Protein AF-0000000087149346 (afdb_homodimer)

Radius of gyration: 21.48 Å; Cα contacts (8 Å, |Δi|>4): 503; chains: 2; bounding box: 54×54×49 Å

Foldseek 3Di:
DAAEEAALCLVLQLQCLQQVHQYHYQVLVVHHDLVVSQVVCVVVVHAYEECDPVSQVVHPNHQHDPDSDNLSSLLSVVVVPDDGAGDPDRAAHSPNRAGKDWDDQVDDDDPVDDRCVVFIWIAGPPPGDIDGCDPVVVVSRCSNPPNPD/DAAEEAALCLVLQLQCLQQVHQYHYQVLVVHHDLVVSLVVCVVVVHAYEECDPVSQVVHPNHQHDPDSDSLSSLLSVVVVPDDGAGDPDRAAHSVNRAGKDWDDQPDDDDPVDDRCVVFIWIAGPPPGDIDGCDPVVVVSRCSNPPNPD

pLDDT: mean 94.41, std 6.95, range [43.44, 98.88]

Secondary structure (DSSP, 8-state):
-EEEE-GGGHHHHHHHHHTT-EEEEGGGGT--SHHHHHHHHHHTT-EEEES-HHHHHTSTT-EE---SSHHHHHHHHHHTT------SS--B-TTT-PBEEEPPTTSPPPTTS--TTTS-EEEETTT--EEE-SHHHHHHHHHHH----/-EEEE-TT-HHHHHHHHHTT-EEEEGGGGT--SHHHHHHHHHHTT-EEEES-HHHHHTSTTPEEP--SSHHHHHHHHHHTT------SS--B-TTT--BEEEPPTTSPPPTTS--TTTS-EEEETTT--EEE-SHHHHHHHHHHH----

Organism: NCBI:txid1816183

Structure (mmCIF, N/CA/C/O backbone):
data_AF-0000000087149346-model_v1
#
loop_
_entity.id
_entity.type
_entity.pdbx_description
1 polymer 'Mut7-C RNAse domain-containing protein'
#
loop_
_atom_site.group_PDB
_atom_site.id
_atom_site.type_symbol
_atom_site.label_atom_id
_atom_site.label_alt_id
_atom_site.label_comp_id
_atom_site.label_asym_id
_atom_site.label_entity_id
_atom_site.label_seq_id
_atom_site.pdbx_PDB_ins_code
_atom_site.Cartn_x
_atom_site.Cartn_y
_atom_site.Cartn_z
_atom_site.occupancy
_atom_site.B_iso_or_equiv
_atom_site.auth_seq_id
_atom_site.auth_comp_id
_atom_site.auth_asym_id
_atom_site.auth_atom_id
_atom_site.pdbx_PDB_model_num
ATOM 1 N N . MET A 1 1 ? 1.266 19.531 14.227 1 90.75 1 MET A N 1
ATOM 2 C CA . MET A 1 1 ? 2.299 18.609 13.773 1 90.75 1 MET A CA 1
ATOM 3 C C . MET A 1 1 ? 1.829 17.828 12.547 1 90.75 1 MET A C 1
ATOM 5 O O . MET A 1 1 ? 0.664 17.438 12.461 1 90.75 1 MET A O 1
ATOM 9 N N . ARG A 1 2 ? 2.719 17.734 11.469 1 97.94 2 ARG A N 1
ATOM 10 C CA . ARG A 1 2 ? 2.408 17.016 10.234 1 97.94 2 ARG A CA 1
ATOM 11 C C . ARG A 1 2 ? 3.406 15.891 9.992 1 97.94 2 ARG A C 1
ATOM 13 O O . ARG A 1 2 ? 4.594 16.031 10.297 1 97.94 2 ARG A O 1
ATOM 20 N N . PHE A 1 3 ? 2.908 14.82 9.445 1 98.81 3 PHE A N 1
ATOM 21 C CA . PHE A 1 3 ? 3.764 13.648 9.281 1 98.81 3 PHE A CA 1
ATOM 22 C C . PHE A 1 3 ? 3.865 13.25 7.816 1 98.81 3 PHE A C 1
ATOM 24 O O . PHE A 1 3 ? 2.988 13.578 7.016 1 98.81 3 PHE A O 1
ATOM 31 N N . LEU A 1 4 ? 4.93 12.648 7.48 1 98.81 4 LEU A N 1
ATOM 32 C CA . LEU A 1 4 ? 5.121 11.898 6.246 1 98.81 4 LEU A CA 1
ATOM 33 C C . LEU A 1 4 ? 5.488 10.453 6.539 1 98.81 4 LEU A C 1
ATOM 35 O O . LEU A 1 4 ? 6.484 10.18 7.215 1 98.81 4 LEU A O 1
ATOM 39 N N . CYS A 1 5 ? 4.699 9.555 6.145 1 98.75 5 CYS A N 1
ATOM 40 C CA . CYS A 1 5 ? 4.992 8.133 6.25 1 98.75 5 CYS A CA 1
ATOM 41 C C . CYS A 1 5 ? 5.668 7.617 4.984 1 98.75 5 CYS A C 1
ATOM 43 O O . CYS A 1 5 ? 5.207 7.895 3.875 1 98.75 5 CYS A O 1
ATOM 45 N N . ASP A 1 6 ? 6.727 6.844 5.117 1 97.69 6 ASP A N 1
ATOM 46 C CA . ASP A 1 6 ? 7.355 6.258 3.939 1 97.69 6 ASP A CA 1
ATOM 47 C C . ASP A 1 6 ? 6.512 5.113 3.377 1 97.69 6 ASP A C 1
ATOM 49 O O . ASP A 1 6 ? 5.387 4.887 3.824 1 97.69 6 ASP A O 1
ATOM 53 N N . ALA A 1 7 ? 7.004 4.438 2.383 1 95.44 7 ALA A N 1
ATOM 54 C CA . ALA A 1 7 ? 6.23 3.52 1.553 1 95.44 7 ALA A CA 1
ATOM 55 C C . ALA A 1 7 ? 5.723 2.336 2.371 1 95.44 7 ALA A C 1
ATOM 57 O O . ALA A 1 7 ? 4.641 1.806 2.104 1 95.44 7 ALA A O 1
ATOM 58 N N . MET A 1 8 ? 6.461 1.921 3.418 1 94.31 8 MET A N 1
ATOM 59 C CA . MET A 1 8 ? 6.125 0.693 4.133 1 94.31 8 MET A CA 1
ATOM 60 C C . MET A 1 8 ? 5.16 0.978 5.281 1 94.31 8 MET A C 1
ATOM 62 O O . MET A 1 8 ? 4.773 0.065 6.012 1 94.31 8 MET A O 1
ATOM 66 N N . LEU A 1 9 ? 4.727 2.293 5.402 1 97.69 9 LEU A N 1
ATOM 67 C CA . LEU A 1 9 ? 3.975 2.674 6.594 1 97.69 9 LEU A CA 1
ATOM 68 C C . LEU A 1 9 ? 2.58 3.164 6.223 1 97.69 9 LEU A C 1
ATOM 70 O O . LEU A 1 9 ? 2.082 4.133 6.797 1 97.69 9 LEU A O 1
ATOM 74 N N . GLY A 1 10 ? 1.963 2.525 5.219 1 96.94 10 GLY A N 1
ATOM 75 C CA . GLY A 1 10 ? 0.638 2.912 4.762 1 96.94 10 GLY A CA 1
ATOM 76 C C . GLY A 1 10 ? -0.426 2.777 5.836 1 96.94 10 GLY A C 1
ATOM 77 O O . GLY A 1 10 ? -1.267 3.664 5.996 1 96.94 10 GLY A O 1
ATOM 78 N N . LYS A 1 11 ? -0.46 1.663 6.535 1 96.62 11 LYS A N 1
ATOM 79 C CA . LYS A 1 11 ? -1.43 1.438 7.605 1 96.62 11 LYS A CA 1
ATOM 80 C C . LYS A 1 11 ? -1.275 2.475 8.719 1 96.62 11 LYS A C 1
ATOM 82 O O . LYS A 1 11 ? -2.27 2.984 9.234 1 96.62 11 LYS A O 1
ATOM 87 N N . LEU A 1 12 ? -0.07 2.766 9.062 1 98.19 12 LEU A N 1
ATOM 88 C CA . LEU A 1 12 ? 0.198 3.77 10.086 1 98.19 12 LEU A CA 1
ATOM 89 C C . LEU A 1 12 ? -0.322 5.137 9.656 1 98.19 12 LEU A C 1
ATOM 91 O O . LEU A 1 12 ? -0.837 5.895 10.484 1 98.19 12 LEU A O 1
ATOM 95 N N . ALA A 1 13 ? -0.142 5.445 8.398 1 98.62 13 ALA A N 1
ATOM 96 C CA . ALA A 1 13 ? -0.655 6.707 7.875 1 98.62 13 ALA A CA 1
ATOM 97 C C . ALA A 1 13 ? -2.16 6.82 8.094 1 98.62 13 ALA A C 1
ATOM 99 O O . ALA A 1 13 ? -2.662 7.883 8.477 1 98.62 13 ALA A O 1
ATOM 100 N N . THR A 1 14 ? -2.877 5.727 7.902 1 98 14 THR A N 1
ATOM 101 C CA . THR A 1 14 ? -4.324 5.711 8.078 1 98 14 THR A CA 1
ATOM 102 C C . THR A 1 14 ? -4.695 5.996 9.531 1 98 14 THR A C 1
ATOM 104 O O . THR A 1 14 ? -5.594 6.797 9.797 1 98 14 THR A O 1
ATOM 107 N N . TYR A 1 15 ? -4.016 5.355 10.453 1 98 15 TYR A N 1
ATOM 108 C CA . TYR A 1 15 ? -4.277 5.562 11.875 1 98 15 TYR A CA 1
ATOM 109 C C . TYR A 1 15 ? -4.031 7.012 12.266 1 98 15 TYR A C 1
ATOM 111 O O . TYR A 1 15 ? -4.816 7.602 13.016 1 98 15 TYR A O 1
ATOM 119 N N . LEU A 1 16 ? -2.963 7.582 11.812 1 98.5 16 LEU A N 1
ATOM 120 C CA . LEU A 1 16 ? -2.621 8.961 12.148 1 98.5 16 LEU A CA 1
ATOM 121 C C . LEU A 1 16 ? -3.648 9.93 11.578 1 98.5 16 LEU A C 1
ATOM 123 O O . LEU A 1 16 ? -4.012 10.914 12.227 1 98.5 16 LEU A O 1
ATOM 127 N N . ARG A 1 17 ? -4.129 9.672 10.391 1 98.38 17 ARG A N 1
ATOM 128 C CA . ARG A 1 17 ? -5.191 10.484 9.805 1 98.38 17 ARG A CA 1
ATOM 129 C C . ARG A 1 17 ? -6.465 10.398 10.641 1 98.38 17 ARG A C 1
ATOM 131 O O . ARG A 1 17 ? -7.117 11.414 10.891 1 98.38 17 ARG A O 1
ATOM 138 N N . MET A 1 18 ? -6.762 9.18 11.117 1 97.75 18 MET A N 1
ATOM 139 C CA . MET A 1 18 ? -7.961 9 11.938 1 97.75 18 MET A CA 1
ATOM 140 C C . MET A 1 18 ? -7.824 9.727 13.266 1 97.75 18 MET A C 1
ATOM 142 O O . MET A 1 18 ? -8.82 10.195 13.82 1 97.75 18 MET A O 1
ATOM 146 N N . CYS A 1 19 ? -6.629 9.945 13.703 1 97.81 19 CYS A N 1
ATOM 147 C CA . CYS A 1 19 ? -6.367 10.695 14.93 1 97.81 19 CYS A CA 1
ATOM 148 C C . CYS A 1 19 ? -6.41 12.195 14.672 1 97.81 19 CYS A C 1
ATOM 150 O O . CYS A 1 19 ? -6.312 12.992 15.602 1 97.81 19 CYS A O 1
ATOM 152 N N . GLY A 1 20 ? -6.5 12.578 13.414 1 97.44 20 GLY A N 1
ATOM 153 C CA . GLY A 1 20 ? -6.66 13.992 13.094 1 97.44 20 GLY A CA 1
ATOM 154 C C . GLY A 1 20 ? -5.387 14.633 12.57 1 97.44 20 GLY A C 1
ATOM 155 O O . GLY A 1 20 ? -5.383 15.812 12.211 1 97.44 20 GLY A O 1
ATOM 156 N N . TYR A 1 21 ? -4.309 13.883 12.461 1 98.56 21 TYR A N 1
ATOM 157 C CA . TYR A 1 21 ? -3.043 14.43 11.992 1 98.56 21 TYR A CA 1
ATOM 158 C C . TYR A 1 21 ? -3.029 14.547 10.469 1 98.56 21 TYR A C 1
ATOM 160 O O . TYR A 1 21 ? -3.502 13.656 9.773 1 98.56 21 TYR A O 1
ATOM 168 N N . ASP A 1 22 ? -2.609 15.664 9.961 1 98.56 22 ASP A N 1
ATOM 169 C CA . ASP A 1 22 ? -2.262 15.766 8.547 1 98.56 22 ASP A CA 1
ATOM 170 C C . ASP A 1 22 ? -1.062 14.883 8.211 1 98.56 22 ASP A C 1
ATOM 172 O O . ASP A 1 22 ? 0.082 15.242 8.5 1 98.56 22 ASP A O 1
ATOM 176 N N . THR A 1 23 ? -1.387 13.781 7.59 1 98.75 23 THR A N 1
ATOM 177 C CA . THR A 1 23 ? -0.365 12.766 7.359 1 98.75 23 THR A CA 1
ATOM 178 C C . THR A 1 23 ? -0.288 12.406 5.879 1 98.75 23 THR A C 1
ATOM 180 O O . THR A 1 23 ? -1.207 11.781 5.34 1 98.75 23 THR A O 1
ATOM 183 N N . ALA A 1 24 ? 0.839 12.734 5.289 1 98.56 24 ALA A N 1
ATOM 184 C CA . ALA A 1 24 ? 1.09 12.32 3.91 1 98.56 24 ALA A CA 1
ATOM 185 C C . ALA A 1 24 ? 1.688 10.914 3.859 1 98.56 24 ALA A C 1
ATOM 187 O O . ALA A 1 24 ? 2.385 10.5 4.789 1 98.56 24 ALA A O 1
ATOM 188 N N . TYR A 1 25 ? 1.389 10.25 2.828 1 98.44 25 TYR A N 1
ATOM 189 C CA . TYR A 1 25 ? 1.963 8.945 2.498 1 98.44 25 TYR A CA 1
ATOM 190 C C . TYR A 1 25 ? 2.797 9.031 1.226 1 98.44 25 TYR A C 1
ATOM 192 O O . TYR A 1 25 ? 2.33 9.531 0.201 1 98.44 25 TYR A O 1
ATOM 200 N N . ALA A 1 26 ? 4.035 8.586 1.312 1 97.44 26 ALA A N 1
ATOM 201 C CA . ALA A 1 26 ? 5 8.781 0.233 1 97.44 26 ALA A CA 1
ATOM 202 C C . ALA A 1 26 ? 4.453 8.266 -1.094 1 97.44 26 ALA A C 1
ATOM 204 O O . ALA A 1 26 ? 4.598 8.914 -2.131 1 97.44 26 ALA A O 1
ATOM 205 N N . LEU A 1 27 ? 3.818 7.16 -1.107 1 94.31 27 LEU A N 1
ATOM 206 C CA . LEU A 1 27 ? 3.352 6.57 -2.357 1 94.31 27 LE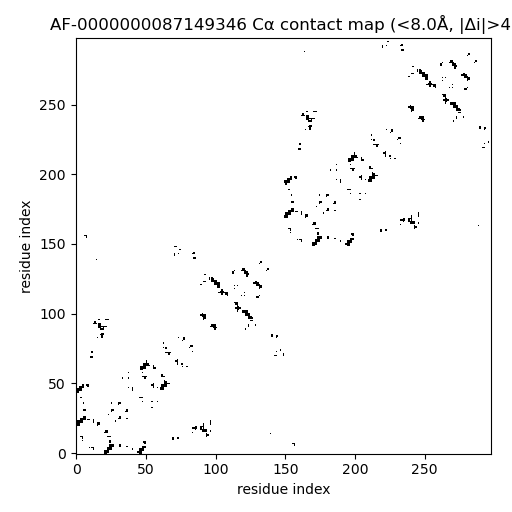U A CA 1
ATOM 207 C C . LEU A 1 27 ? 2.188 7.367 -2.936 1 94.31 27 LEU A C 1
ATOM 209 O O . LEU A 1 27 ? 2.01 7.418 -4.152 1 94.31 27 LEU A O 1
ATOM 213 N N . ASP A 1 28 ? 1.353 8.023 -2.105 1 93.88 28 ASP A N 1
ATOM 214 C CA . ASP A 1 28 ? 0.315 8.93 -2.594 1 93.88 28 ASP A CA 1
ATOM 215 C C . ASP A 1 28 ? 0.921 10.086 -3.387 1 93.88 28 ASP A C 1
ATOM 217 O O . ASP A 1 28 ? 0.271 10.648 -4.27 1 93.88 28 ASP A O 1
ATOM 221 N N . ARG A 1 29 ? 2.186 10.414 -3.006 1 93.56 29 ARG A N 1
ATOM 222 C CA . ARG A 1 29 ? 2.881 11.523 -3.648 1 93.56 29 ARG A CA 1
ATOM 223 C C . ARG A 1 29 ? 3.734 11.031 -4.812 1 93.56 29 ARG A C 1
ATOM 225 O O . ARG A 1 29 ? 4.461 11.812 -5.43 1 93.56 29 ARG A O 1
ATOM 232 N N . GLY A 1 30 ? 3.729 9.781 -5.098 1 91.5 30 GLY A N 1
ATOM 233 C CA . GLY A 1 30 ? 4.473 9.195 -6.207 1 91.5 30 GLY A CA 1
ATOM 234 C C . GLY A 1 30 ? 5.957 9.086 -5.93 1 91.5 30 GLY A C 1
ATOM 235 O O . GLY A 1 30 ? 6.766 9.039 -6.859 1 91.5 30 GLY A O 1
ATOM 236 N N . VAL A 1 31 ? 6.363 9.117 -4.617 1 93.25 31 VAL A N 1
ATOM 237 C CA . VAL A 1 31 ? 7.785 9.055 -4.285 1 93.25 31 VAL A CA 1
ATOM 238 C C . VAL A 1 31 ? 8.07 7.785 -3.482 1 93.25 31 VAL A C 1
ATOM 240 O O . VAL A 1 31 ? 7.254 7.363 -2.662 1 93.25 31 VAL A O 1
ATOM 243 N N . GLU A 1 32 ? 9.289 7.203 -3.766 1 91.31 32 GLU A N 1
ATOM 244 C CA . GLU A 1 32 ? 9.68 5.988 -3.061 1 91.31 32 GLU A CA 1
ATOM 245 C C . GLU A 1 32 ? 11.156 6.02 -2.682 1 91.31 32 GLU A C 1
ATOM 247 O O . GLU A 1 32 ? 11.547 5.516 -1.624 1 91.31 32 GLU A O 1
ATOM 252 N N . ALA A 1 33 ? 12.031 6.668 -3.445 1 91.81 33 ALA A N 1
ATOM 253 C CA . ALA A 1 33 ? 13.477 6.73 -3.221 1 91.81 33 ALA A CA 1
ATOM 254 C C . ALA A 1 33 ? 13.805 7.562 -1.985 1 91.81 33 ALA A C 1
ATOM 256 O O . ALA A 1 33 ? 13.172 8.594 -1.741 1 91.81 33 ALA A O 1
ATOM 257 N N . ASP A 1 34 ? 14.758 7.141 -1.374 1 93.94 34 ASP A N 1
ATOM 258 C CA . ASP A 1 34 ? 15.133 7.773 -0.112 1 93.94 34 ASP A CA 1
ATOM 259 C C . ASP A 1 34 ? 15.305 9.281 -0.283 1 93.94 34 ASP A C 1
ATOM 261 O O . ASP A 1 34 ? 14.75 10.062 0.486 1 93.94 34 ASP A O 1
ATOM 265 N N . ASP A 1 35 ? 16.047 9.641 -1.266 1 96.12 35 ASP A N 1
ATOM 266 C CA . ASP A 1 35 ? 16.328 11.062 -1.463 1 96.12 35 ASP A CA 1
ATOM 267 C C . ASP A 1 35 ? 15.047 11.844 -1.745 1 96.12 35 ASP A C 1
ATOM 269 O O . ASP A 1 35 ? 14.883 12.969 -1.267 1 96.12 35 ASP A O 1
ATOM 273 N N . ALA A 1 36 ? 14.227 11.297 -2.559 1 97.12 36 ALA A N 1
ATOM 274 C CA . ALA A 1 36 ? 12.961 11.953 -2.889 1 97.12 36 ALA A CA 1
ATOM 275 C C . ALA A 1 36 ? 12.07 12.078 -1.655 1 97.12 36 ALA A C 1
ATOM 277 O O . ALA A 1 36 ? 11.398 13.094 -1.471 1 97.12 36 ALA A O 1
ATOM 278 N N . VAL A 1 37 ? 12.039 11.086 -0.787 1 97.94 37 VAL A N 1
ATOM 279 C CA . VAL A 1 37 ? 11.25 11.086 0.443 1 97.94 37 VAL A CA 1
ATOM 280 C C . VAL A 1 37 ? 11.781 12.164 1.393 1 97.94 37 VAL A C 1
ATOM 282 O O . VAL A 1 37 ? 11 12.93 1.965 1 97.94 37 VAL A O 1
ATOM 285 N N . ARG A 1 38 ? 13.07 12.172 1.513 1 98.06 38 ARG A N 1
ATOM 286 C CA . ARG A 1 38 ? 13.703 13.172 2.365 1 98.06 38 ARG A CA 1
ATOM 287 C C . ARG A 1 38 ? 13.367 14.578 1.889 1 98.06 38 ARG A C 1
ATOM 289 O O . ARG A 1 38 ? 12.977 15.438 2.688 1 98.06 38 ARG A O 1
ATOM 296 N N . LYS A 1 39 ? 13.547 14.82 0.649 1 98.12 39 LYS A N 1
ATOM 297 C CA . LYS A 1 39 ? 13.273 16.141 0.069 1 98.12 39 LYS A CA 1
ATOM 298 C C . LYS A 1 39 ? 11.812 16.531 0.269 1 98.12 39 LYS A C 1
ATOM 300 O O . LYS A 1 39 ? 11.508 17.703 0.517 1 98.12 39 LYS A O 1
ATOM 305 N N . LEU A 1 40 ? 10.93 15.609 0.113 1 98 40 LEU A N 1
ATOM 306 C CA . LEU A 1 40 ? 9.5 15.859 0.306 1 98 40 LEU A CA 1
ATOM 307 C C . LEU A 1 40 ? 9.219 16.281 1.744 1 98 40 LEU A C 1
ATOM 309 O O . LEU A 1 40 ? 8.453 17.219 1.982 1 98 40 LEU A O 1
ATOM 313 N N . ALA A 1 41 ? 9.758 15.547 2.686 1 98.19 41 ALA A N 1
ATOM 314 C CA . ALA A 1 41 ? 9.594 15.867 4.102 1 98.19 41 ALA A CA 1
ATOM 315 C C . ALA A 1 41 ? 10.031 17.297 4.387 1 98.19 41 ALA A C 1
ATOM 317 O O . ALA A 1 41 ? 9.352 18.031 5.109 1 98.19 41 ALA A O 1
ATOM 318 N N . GLU A 1 42 ? 11.164 17.641 3.822 1 97.69 42 GLU A N 1
ATOM 319 C CA . GLU A 1 42 ? 11.695 18.984 4.012 1 97.69 42 GLU A CA 1
ATOM 320 C C . GLU A 1 42 ? 10.82 20.031 3.334 1 97.69 42 GLU A C 1
ATOM 322 O O . GLU A 1 42 ? 10.477 21.047 3.938 1 97.69 42 GLU A O 1
ATOM 327 N N . ARG A 1 43 ? 10.453 19.828 2.166 1 97.69 43 ARG A N 1
ATOM 328 C CA . ARG A 1 43 ? 9.688 20.781 1.371 1 97.69 43 ARG A CA 1
ATOM 329 C C . ARG A 1 43 ? 8.336 21.062 2.016 1 97.69 43 ARG A C 1
ATOM 331 O O . ARG A 1 43 ? 7.867 22.203 2.008 1 97.69 43 ARG A O 1
ATOM 338 N N . GLU A 1 44 ? 7.695 20.047 2.537 1 97.56 44 GLU A N 1
ATOM 339 C CA . GLU A 1 44 ? 6.355 20.203 3.092 1 97.56 44 GLU A CA 1
ATOM 340 C C . GLU A 1 44 ? 6.402 20.375 4.609 1 97.56 44 GLU A C 1
ATOM 342 O O . GLU A 1 44 ? 5.359 20.406 5.266 1 97.56 44 GLU A O 1
ATOM 347 N N . ASP A 1 45 ? 7.562 20.469 5.156 1 97.81 45 ASP A N 1
ATOM 348 C CA . ASP A 1 45 ? 7.742 20.65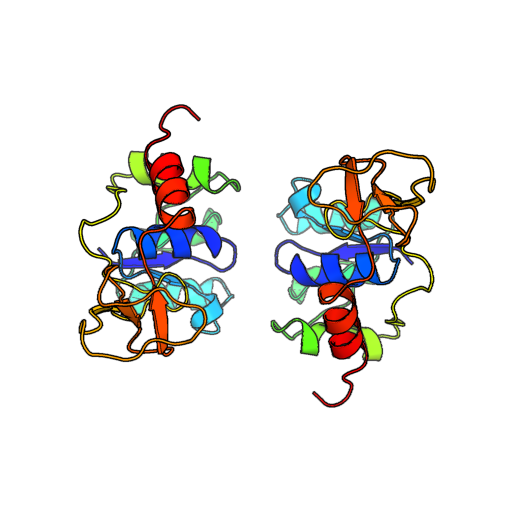6 6.594 1 97.81 45 ASP A CA 1
ATOM 349 C C . ASP A 1 45 ? 6.973 19.594 7.391 1 97.81 45 ASP A C 1
ATOM 351 O O . ASP A 1 45 ? 6.152 19.938 8.242 1 97.81 45 ASP A O 1
ATOM 355 N N . ARG A 1 46 ? 7.207 18.328 7.047 1 98.5 46 ARG A N 1
ATOM 356 C CA . ARG A 1 46 ? 6.598 17.188 7.723 1 98.5 46 ARG A CA 1
ATOM 357 C C . ARG A 1 46 ? 7.645 16.359 8.445 1 98.5 46 ARG A C 1
ATOM 359 O O . ARG A 1 46 ? 8.758 16.188 7.949 1 98.5 46 ARG A O 1
ATOM 366 N N . ARG A 1 47 ? 7.277 15.883 9.617 1 98.69 47 ARG A N 1
ATOM 367 C CA . ARG A 1 47 ? 8.133 14.93 10.312 1 98.69 47 ARG A CA 1
ATOM 368 C C . ARG A 1 47 ? 8.062 13.555 9.656 1 98.69 47 ARG A C 1
ATOM 370 O O . ARG A 1 47 ? 6.988 12.953 9.57 1 98.69 47 ARG A O 1
ATOM 377 N N . LEU A 1 48 ? 9.219 13.062 9.242 1 98.75 48 LEU A N 1
ATOM 378 C CA . LEU A 1 48 ? 9.281 11.781 8.547 1 98.75 48 LEU A CA 1
ATOM 379 C C . LEU A 1 48 ? 9.195 10.617 9.531 1 98.75 48 LEU A C 1
ATOM 381 O O . LEU A 1 48 ? 9.891 10.617 10.555 1 98.75 48 LEU A O 1
ATOM 385 N N . LEU A 1 49 ? 8.281 9.719 9.312 1 98.88 49 LEU A N 1
ATOM 386 C CA . LEU A 1 49 ? 8.234 8.422 9.977 1 98.88 49 LEU A CA 1
ATOM 387 C C . LEU A 1 49 ? 8.766 7.32 9.055 1 98.88 49 LEU A C 1
ATOM 389 O O . LEU A 1 49 ? 8.305 7.188 7.918 1 98.88 49 LEU A O 1
ATOM 393 N N . THR A 1 50 ? 9.773 6.539 9.461 1 98.44 50 THR A N 1
ATOM 394 C CA . THR A 1 50 ? 10.406 5.516 8.633 1 98.44 50 THR A CA 1
ATOM 395 C C . THR A 1 50 ? 11.039 4.43 9.508 1 98.44 50 THR A C 1
ATOM 397 O O . THR A 1 50 ? 11.344 4.664 10.68 1 98.44 50 THR A O 1
ATOM 400 N N . ARG A 1 51 ? 11.148 3.271 8.922 1 96.62 51 ARG A N 1
ATOM 401 C CA . ARG A 1 51 ? 11.898 2.215 9.594 1 96.62 51 ARG A CA 1
ATOM 402 C C . ARG A 1 51 ? 13.344 2.164 9.094 1 96.62 51 ARG A C 1
ATOM 404 O O . ARG A 1 51 ? 14.18 1.454 9.656 1 96.62 51 ARG A O 1
ATOM 411 N N . ASP A 1 52 ? 13.648 2.953 8.141 1 95.38 52 ASP A N 1
ATOM 412 C CA . ASP A 1 52 ? 15 2.996 7.59 1 95.38 52 ASP A CA 1
ATOM 413 C C . ASP A 1 52 ? 15.914 3.859 8.453 1 95.38 52 ASP A C 1
ATOM 415 O O . ASP A 1 52 ? 15.844 5.09 8.406 1 95.38 52 ASP A O 1
ATOM 419 N N . ALA A 1 53 ? 16.859 3.215 9.086 1 96.44 53 ALA A N 1
ATOM 420 C CA . ALA A 1 53 ? 17.734 3.9 10.039 1 96.44 53 ALA A CA 1
ATOM 421 C C . ALA A 1 53 ? 18.609 4.941 9.344 1 96.44 53 ALA A C 1
ATOM 423 O O . ALA A 1 53 ? 18.828 6.031 9.875 1 96.44 53 ALA A O 1
ATOM 424 N N . ASP A 1 54 ? 19.109 4.613 8.242 1 95.69 54 ASP A N 1
ATOM 425 C CA . ASP A 1 54 ? 19.969 5.539 7.5 1 95.69 54 ASP A CA 1
ATOM 426 C C . ASP A 1 54 ? 19.172 6.762 7.035 1 95.69 54 ASP A C 1
ATOM 428 O O . ASP A 1 54 ? 19.656 7.891 7.137 1 95.69 54 ASP A O 1
ATOM 432 N N . LEU A 1 55 ? 18.016 6.496 6.52 1 97 55 LEU A N 1
ATOM 433 C CA . LEU A 1 55 ? 17.156 7.586 6.07 1 97 55 LEU A CA 1
ATOM 434 C C . LEU A 1 55 ? 16.766 8.492 7.238 1 97 55 LEU A C 1
ATOM 436 O O . LEU A 1 55 ? 16.781 9.719 7.105 1 97 55 LEU A O 1
ATOM 440 N N . ALA A 1 56 ? 16.438 7.922 8.336 1 98.06 56 ALA A N 1
ATOM 441 C CA . ALA A 1 56 ? 16.078 8.695 9.523 1 98.06 56 ALA A CA 1
ATOM 442 C C . ALA A 1 56 ? 17.25 9.562 9.984 1 98.06 56 ALA A C 1
ATOM 444 O O . ALA A 1 56 ? 17.062 10.719 10.359 1 98.06 56 ALA A O 1
ATOM 445 N N . ALA A 1 57 ? 18.406 9 9.984 1 97.5 57 ALA A N 1
ATOM 446 C CA . ALA A 1 57 ? 19.609 9.695 10.453 1 97.5 57 ALA A CA 1
ATOM 447 C C . ALA A 1 57 ? 19.922 10.891 9.562 1 97.5 57 ALA A C 1
ATOM 449 O O . ALA A 1 57 ? 20.422 11.914 10.039 1 97.5 57 ALA A O 1
ATOM 450 N N . ARG A 1 58 ? 19.547 10.812 8.352 1 97.44 58 ARG A N 1
ATOM 451 C CA . ARG A 1 58 ? 19.875 11.859 7.383 1 97.44 58 ARG A CA 1
ATOM 452 C C . ARG A 1 58 ? 18.766 12.891 7.289 1 97.44 58 ARG A C 1
ATOM 454 O O . ARG A 1 58 ? 18.859 13.859 6.535 1 97.44 58 ARG A O 1
ATOM 461 N N . THR A 1 59 ? 17.719 12.68 7.969 1 98 59 THR A N 1
ATOM 462 C CA . THR A 1 59 ? 16.562 13.57 7.887 1 98 59 THR A CA 1
ATOM 463 C C . THR A 1 59 ? 16.297 14.242 9.234 1 98 59 THR A C 1
ATOM 465 O O . THR A 1 59 ? 15.961 13.578 10.211 1 98 59 THR A O 1
ATOM 468 N N . GLU A 1 60 ? 16.344 15.539 9.281 1 96.75 60 GLU A N 1
ATOM 469 C CA . GLU A 1 60 ? 16.156 16.297 10.516 1 96.75 60 GLU A CA 1
ATOM 470 C C . GLU A 1 60 ? 14.742 16.109 11.07 1 96.75 60 GLU A C 1
ATOM 472 O O . GLU A 1 60 ? 13.758 16.266 10.352 1 96.75 60 GLU A O 1
ATOM 477 N N . GLY A 1 61 ? 14.711 15.695 12.328 1 96.81 61 GLY A N 1
ATOM 478 C CA . GLY A 1 61 ? 13.438 15.625 13.023 1 96.81 61 GLY A CA 1
ATOM 479 C C . GLY A 1 61 ? 12.68 14.336 12.75 1 96.81 61 GLY A C 1
ATOM 480 O O . GLY A 1 61 ? 11.594 14.125 13.289 1 96.81 61 GLY A O 1
ATOM 481 N N . ALA A 1 62 ? 13.273 13.43 12.008 1 98.38 62 ALA A N 1
ATOM 482 C CA . ALA A 1 62 ? 12.609 12.172 11.672 1 98.38 62 ALA A CA 1
ATOM 483 C C . ALA A 1 62 ? 12.43 11.297 12.906 1 98.38 62 ALA A C 1
ATOM 485 O O . ALA A 1 62 ? 13.203 11.391 13.859 1 98.38 62 ALA A O 1
ATOM 486 N N . ILE A 1 63 ? 11.359 10.484 12.961 1 98.5 63 ILE A N 1
ATOM 487 C CA . ILE A 1 63 ? 11.141 9.445 13.961 1 98.5 63 ILE A CA 1
ATOM 488 C C . ILE A 1 63 ? 11.414 8.07 13.352 1 98.5 63 ILE A C 1
ATOM 490 O O . ILE A 1 63 ? 10.773 7.68 12.375 1 98.5 63 ILE A O 1
ATOM 494 N N . ARG A 1 64 ? 12.383 7.445 13.867 1 98.56 64 ARG A N 1
ATOM 495 C CA . ARG A 1 64 ? 12.711 6.086 13.445 1 98.56 64 ARG A CA 1
ATOM 496 C C . ARG A 1 64 ? 11.852 5.062 14.172 1 98.56 64 ARG A C 1
ATOM 498 O O . ARG A 1 64 ? 11.812 5.039 15.406 1 98.56 64 ARG A O 1
ATOM 505 N N . LEU A 1 65 ? 11.195 4.312 13.406 1 98.12 65 LEU A N 1
ATOM 506 C CA . LEU A 1 65 ? 10.445 3.18 13.945 1 98.12 65 LEU A CA 1
ATOM 507 C C . LEU A 1 65 ? 11.203 1.874 13.719 1 98.12 65 LEU A C 1
ATOM 509 O O . LEU A 1 65 ? 11.906 1.721 12.719 1 98.12 65 LEU A O 1
ATOM 513 N N . THR A 1 66 ? 10.984 0.934 14.727 1 96.56 66 THR A N 1
ATOM 514 C CA . THR A 1 66 ? 11.695 -0.334 14.617 1 96.56 66 THR A CA 1
ATOM 515 C C . THR A 1 66 ? 10.719 -1.479 14.352 1 96.56 66 THR A C 1
ATOM 517 O O . THR A 1 66 ? 11.07 -2.455 13.68 1 96.56 66 THR A O 1
ATOM 520 N N . ALA A 1 67 ? 9.516 -1.317 14.727 1 95.44 67 ALA A N 1
ATOM 521 C CA . ALA A 1 67 ? 8.531 -2.398 14.625 1 95.44 67 ALA A CA 1
ATOM 522 C C . ALA A 1 67 ? 7.891 -2.426 13.242 1 95.44 67 ALA A C 1
ATOM 524 O O . ALA A 1 67 ? 7.738 -1.383 12.602 1 95.44 67 ALA A O 1
ATOM 525 N N . ARG A 1 68 ? 7.473 -3.576 12.797 1 91.38 68 ARG A N 1
ATOM 526 C CA . ARG A 1 68 ? 6.719 -3.744 11.555 1 91.38 68 ARG A CA 1
ATOM 527 C C . ARG A 1 68 ? 5.219 -3.73 11.82 1 91.38 68 ARG A C 1
ATOM 529 O O . ARG A 1 68 ? 4.445 -3.217 11.008 1 91.38 68 ARG A O 1
ATOM 536 N N . ASP A 1 69 ? 4.91 -4.309 12.984 1 92.75 69 ASP A N 1
ATOM 537 C CA . ASP A 1 69 ? 3.51 -4.379 13.391 1 92.75 69 ASP A CA 1
ATOM 538 C C . ASP A 1 69 ? 2.973 -2.996 13.758 1 92.75 69 ASP A C 1
ATOM 540 O O . ASP A 1 69 ? 3.605 -2.262 14.516 1 92.75 69 ASP A O 1
ATOM 544 N N . VAL A 1 70 ? 1.778 -2.68 13.312 1 96 70 VAL A N 1
ATOM 545 C CA . VAL A 1 70 ? 1.277 -1.316 13.453 1 96 70 VAL A CA 1
ATOM 546 C C . VAL A 1 70 ? 1.014 -1.008 14.922 1 96 70 VAL A C 1
ATOM 548 O O . VAL A 1 70 ? 1.204 0.126 15.367 1 96 70 VAL A O 1
ATOM 551 N N . GLU A 1 71 ? 0.548 -2.021 15.758 1 95.62 71 GLU A N 1
ATOM 552 C CA . GLU A 1 71 ? 0.3 -1.775 17.172 1 95.62 71 GLU A CA 1
ATOM 553 C C . GLU A 1 71 ? 1.584 -1.382 17.891 1 95.62 71 GLU A C 1
ATOM 555 O O . GLU A 1 71 ? 1.581 -0.47 18.719 1 95.62 71 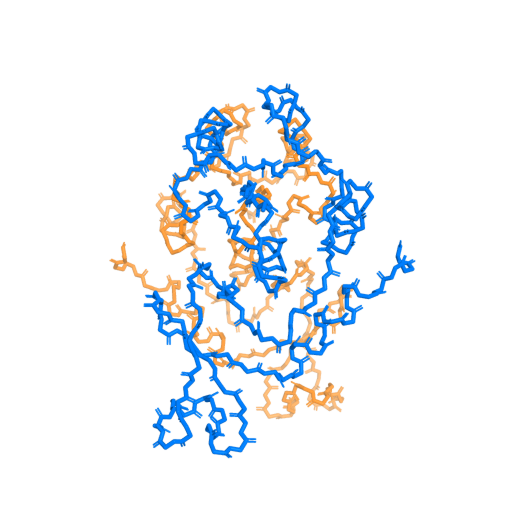GLU A O 1
ATOM 560 N N . LYS A 1 72 ? 2.641 -1.97 17.578 1 96.75 72 LYS A N 1
ATOM 561 C CA . LYS A 1 72 ? 3.938 -1.642 18.172 1 96.75 72 LYS A CA 1
ATOM 562 C C . LYS A 1 72 ? 4.457 -0.307 17.641 1 96.75 72 LYS A C 1
ATOM 564 O O . LYS A 1 72 ? 5.105 0.445 18.375 1 96.75 72 LYS A O 1
ATOM 569 N N . GLN A 1 73 ? 4.172 -0.051 16.328 1 97.81 73 GLN A N 1
ATOM 570 C CA . GLN A 1 73 ? 4.539 1.248 15.773 1 97.81 73 GLN A CA 1
ATOM 571 C C . GLN A 1 73 ? 3.84 2.383 16.516 1 97.81 73 GLN A C 1
ATOM 573 O O . GLN A 1 73 ? 4.453 3.41 16.812 1 97.81 73 GLN A O 1
ATOM 578 N N . LEU A 1 74 ? 2.539 2.158 16.844 1 97.94 74 LEU A N 1
ATOM 579 C CA . LEU A 1 74 ? 1.772 3.15 17.594 1 97.94 74 LEU A CA 1
ATOM 580 C C . LEU A 1 74 ? 2.367 3.367 18.984 1 97.94 74 LEU A C 1
ATOM 582 O O . LEU A 1 74 ? 2.439 4.5 19.453 1 97.94 74 LEU A O 1
ATOM 586 N N . ARG A 1 75 ? 2.783 2.365 19.594 1 97.06 75 ARG A N 1
ATOM 587 C CA . ARG A 1 75 ? 3.428 2.475 20.906 1 97.06 75 ARG A CA 1
ATOM 588 C C . ARG A 1 75 ? 4.723 3.273 20.812 1 97.06 75 ARG A C 1
ATOM 590 O O . ARG A 1 75 ? 4.992 4.133 21.656 1 97.06 75 ARG A O 1
ATOM 597 N N . GLU A 1 76 ? 5.527 3.018 19.781 1 97.94 76 GLU A N 1
ATOM 598 C CA . GLU A 1 76 ? 6.777 3.742 19.578 1 97.94 76 GLU A CA 1
ATOM 599 C C . GLU A 1 76 ? 6.523 5.23 19.344 1 97.94 76 GLU A C 1
ATOM 601 O O . GLU A 1 76 ? 7.293 6.074 19.812 1 97.94 76 GLU A O 1
ATOM 606 N N . LEU A 1 77 ? 5.434 5.543 18.656 1 97.88 77 LEU A N 1
ATOM 607 C CA . LEU A 1 77 ? 5.078 6.941 18.422 1 97.88 77 LEU A CA 1
ATOM 608 C C . LEU A 1 77 ? 4.703 7.621 19.734 1 97.88 77 LEU A C 1
ATOM 610 O O . LEU A 1 77 ? 5.07 8.773 19.969 1 97.88 77 LEU A O 1
ATOM 614 N N . ARG A 1 78 ? 3.965 6.895 20.594 1 96.94 78 ARG A N 1
ATOM 615 C CA . ARG A 1 78 ? 3.627 7.438 21.891 1 96.94 78 ARG A CA 1
ATOM 616 C C . ARG A 1 78 ? 4.883 7.727 22.719 1 96.94 78 ARG A C 1
ATOM 618 O O . ARG A 1 78 ? 4.992 8.773 23.359 1 96.94 78 ARG A O 1
ATOM 625 N N . GLU A 1 79 ? 5.75 6.844 22.656 1 96.5 79 GLU A N 1
ATOM 626 C CA . GLU A 1 79 ? 7.004 7 23.391 1 96.5 79 GLU A CA 1
ATOM 627 C C . GLU A 1 79 ? 7.816 8.172 22.844 1 96.5 79 GLU A C 1
ATOM 629 O O . GLU A 1 79 ? 8.555 8.82 23.594 1 96.5 79 GLU A O 1
ATOM 634 N N . ALA A 1 80 ? 7.613 8.477 21.625 1 97 80 ALA A N 1
ATOM 635 C CA . ALA A 1 80 ? 8.312 9.586 20.984 1 97 80 ALA A CA 1
ATOM 636 C C . ALA A 1 80 ? 7.59 10.906 21.25 1 97 80 ALA A C 1
ATOM 638 O O . ALA A 1 80 ? 8.016 11.961 20.766 1 97 80 ALA A O 1
ATOM 639 N N . GLY A 1 81 ? 6.438 10.828 21.906 1 96.38 81 GLY A N 1
ATOM 640 C CA . GLY A 1 81 ? 5.777 12.047 22.344 1 96.38 81 GLY A CA 1
ATOM 641 C C . GLY A 1 81 ? 4.562 12.398 21.5 1 96.38 81 GLY A C 1
ATOM 642 O O . GLY A 1 81 ? 3.996 13.484 21.641 1 96.38 81 GLY A O 1
ATOM 643 N N . VAL A 1 82 ? 4.145 11.539 20.688 1 97.31 82 VAL A N 1
ATOM 644 C CA . VAL A 1 82 ? 2.969 11.789 19.859 1 97.31 82 VAL A CA 1
ATOM 645 C C . VAL A 1 82 ? 1.71 11.359 20.609 1 97.31 82 VAL A C 1
ATOM 647 O O . VAL A 1 82 ? 1.614 10.219 21.078 1 97.31 82 VAL A O 1
ATOM 650 N N . SER A 1 83 ? 0.706 12.219 20.75 1 96.88 83 SER A N 1
ATOM 651 C CA . SER A 1 83 ? -0.581 11.898 21.359 1 96.88 83 SER A CA 1
ATOM 652 C C . SER A 1 83 ? -1.507 11.203 20.359 1 96.88 83 SER A C 1
ATOM 654 O O . SER A 1 83 ? -1.799 11.742 19.297 1 96.88 83 SER A O 1
ATOM 656 N N . LEU A 1 84 ? -1.918 10.023 20.75 1 97.38 84 LEU A N 1
ATOM 657 C CA . LEU A 1 84 ? -2.773 9.25 19.859 1 97.38 84 LEU A CA 1
ATOM 658 C C . LEU A 1 84 ? -4.145 9.016 20.484 1 97.38 84 LEU A C 1
ATOM 660 O O . LEU A 1 84 ? -4.27 8.297 21.469 1 97.38 84 LEU A O 1
ATOM 664 N N . SER A 1 85 ? -5.148 9.617 19.969 1 96.31 85 SER A N 1
ATOM 665 C CA . SER A 1 85 ? -6.555 9.461 20.344 1 96.31 85 SER A CA 1
ATOM 666 C C . SER A 1 85 ? -7.477 9.922 19.219 1 96.31 85 SER A C 1
ATOM 668 O O . SER A 1 85 ? -7.105 10.789 18.422 1 96.31 85 SER A O 1
ATOM 670 N N . LEU A 1 86 ? -8.602 9.281 19.219 1 96.38 86 LEU A N 1
ATOM 671 C CA . LEU A 1 86 ? -9.57 9.711 18.219 1 96.38 86 LEU A CA 1
ATOM 672 C C . LEU A 1 86 ? -10.234 11.023 18.625 1 96.38 86 LEU A C 1
ATOM 674 O O . LEU A 1 86 ? -10.648 11.172 19.781 1 96.38 86 LEU A O 1
ATOM 678 N N . PRO A 1 87 ? -10.258 11.992 17.719 1 95.69 87 PRO A N 1
ATOM 679 C CA . PRO A 1 87 ? -10.992 13.219 18.031 1 95.69 87 PRO A CA 1
ATOM 680 C C . PRO A 1 87 ? -12.5 12.992 18.125 1 95.69 87 PRO A C 1
ATOM 682 O O . PRO A 1 87 ? -13.016 12 17.609 1 95.69 87 PRO A O 1
ATOM 685 N N . GLU A 1 88 ? -13.18 13.891 18.766 1 93.62 88 GLU A N 1
ATOM 686 C CA . GLU A 1 88 ? -14.641 13.828 18.875 1 93.62 88 GLU A CA 1
ATOM 687 C C . GLU A 1 88 ? -15.289 13.867 17.484 1 93.62 88 GLU A C 1
ATOM 689 O O . GLU A 1 88 ? -16.25 13.141 17.234 1 93.62 88 GLU A O 1
ATOM 694 N N . ARG A 1 89 ? -14.68 14.758 16.75 1 94.44 89 ARG A N 1
ATOM 695 C CA . ARG A 1 89 ? -15.117 14.852 15.352 1 94.44 89 ARG A CA 1
ATOM 696 C C . ARG A 1 89 ? -13.992 14.477 14.398 1 94.44 89 ARG A C 1
ATOM 698 O O . ARG A 1 89 ? -12.898 15.039 14.469 1 94.44 89 ARG A O 1
ATOM 705 N N . PRO A 1 90 ? -14.336 13.578 13.461 1 95.94 90 PRO A N 1
ATOM 706 C CA . PRO A 1 90 ? -13.312 13.258 12.469 1 95.94 90 PRO A CA 1
ATOM 707 C C . PRO A 1 90 ? -12.891 14.469 11.648 1 95.94 90 PRO A C 1
ATOM 709 O O . PRO A 1 90 ? -13.727 15.281 11.258 1 95.94 90 PRO A O 1
ATOM 712 N N . ARG A 1 91 ? -11.555 14.547 11.445 1 96.06 91 ARG A N 1
ATOM 713 C CA . ARG A 1 91 ? -11.023 15.742 10.805 1 96.06 91 ARG A CA 1
ATOM 714 C C . ARG A 1 91 ? -10.398 15.406 9.453 1 96.06 91 ARG A C 1
ATOM 716 O O . ARG A 1 91 ? -10.461 16.203 8.516 1 96.06 91 ARG A O 1
ATOM 723 N N . ARG A 1 92 ? -9.82 14.273 9.32 1 97.69 92 ARG A N 1
ATOM 724 C CA . ARG A 1 92 ? -9.086 13.875 8.125 1 97.69 92 ARG A CA 1
ATOM 725 C C . ARG A 1 92 ? -9.617 12.555 7.574 1 97.69 92 ARG A C 1
ATOM 727 O O . ARG A 1 92 ? -9.938 11.641 8.336 1 97.69 92 ARG A O 1
ATOM 734 N N . CYS A 1 93 ? -9.672 12.453 6.305 1 97.88 93 CYS A N 1
ATOM 735 C CA . CYS A 1 93 ? -9.992 11.211 5.621 1 97.88 93 CYS A CA 1
ATOM 736 C C . CYS A 1 93 ? -8.883 10.18 5.812 1 97.88 93 CYS A C 1
ATOM 738 O O . CYS A 1 93 ? -7.723 10.445 5.5 1 97.88 93 CYS A O 1
ATOM 740 N N . GLY A 1 94 ? -9.266 9.016 6.309 1 97.25 94 GLY A N 1
ATOM 741 C CA . GLY A 1 94 ? -8.297 7.949 6.512 1 97.25 94 GLY A CA 1
ATOM 742 C C . GLY A 1 94 ? -7.707 7.426 5.215 1 97.25 94 GLY A C 1
ATOM 743 O O . GLY A 1 94 ? -6.594 6.902 5.203 1 97.25 94 GLY A O 1
ATOM 744 N N . ARG A 1 95 ? -8.461 7.684 4.133 1 95.75 95 ARG A N 1
ATOM 745 C CA . ARG A 1 95 ? -8.078 7.113 2.844 1 95.75 95 ARG A CA 1
ATOM 746 C C . ARG A 1 95 ? -7.129 8.039 2.092 1 95.75 95 ARG A C 1
ATOM 748 O O . ARG A 1 95 ? -6.125 7.598 1.535 1 95.75 95 ARG A O 1
ATOM 755 N N . CYS A 1 96 ? -7.422 9.359 2.059 1 97.44 96 CYS A N 1
ATOM 756 C CA . CYS A 1 96 ? -6.668 10.227 1.154 1 97.44 96 CYS A CA 1
ATOM 757 C C . CYS A 1 96 ? -6.117 11.438 1.892 1 97.44 96 CYS A C 1
ATOM 759 O O . CYS A 1 96 ? -5.461 12.289 1.29 1 97.44 96 CYS A O 1
ATOM 761 N N . ASN A 1 97 ? -6.41 11.625 3.17 1 98.19 97 ASN A N 1
ATOM 762 C CA . ASN A 1 97 ? -5.906 12.711 4.008 1 98.19 97 ASN A CA 1
ATOM 763 C C . ASN A 1 97 ? -6.656 14.016 3.756 1 98.19 97 ASN A C 1
ATOM 765 O O . ASN A 1 97 ? -6.223 15.078 4.199 1 98.19 97 ASN A O 1
ATOM 769 N N . GLY A 1 98 ? -7.734 13.992 2.98 1 98.06 98 GLY A N 1
ATOM 770 C CA . GLY A 1 98 ? -8.539 15.18 2.76 1 98.06 98 GLY A CA 1
ATOM 771 C C . GLY A 1 98 ? -9.328 15.602 3.982 1 98.06 98 GLY A C 1
ATOM 772 O O . GLY A 1 98 ? -9.523 14.812 4.906 1 98.06 98 GLY A O 1
ATOM 773 N N . PRO A 1 99 ? -9.703 16.906 4.012 1 97.88 99 PRO A N 1
ATOM 774 C CA . PRO A 1 99 ? -10.562 17.344 5.105 1 97.88 99 PRO A CA 1
ATOM 775 C C . PRO A 1 99 ? -11.961 16.734 5.051 1 97.88 99 PRO A C 1
ATOM 777 O O . PRO A 1 99 ? -12.477 16.469 3.961 1 97.88 99 PRO A O 1
ATOM 780 N N . LEU A 1 100 ? -12.555 16.469 6.188 1 97.56 100 LEU A N 1
ATOM 781 C CA . LEU A 1 100 ? -13.891 15.914 6.297 1 97.56 100 LEU A CA 1
ATOM 782 C C . LEU A 1 100 ? -14.906 16.984 6.676 1 97.56 100 LEU A C 1
ATOM 784 O O . LEU A 1 100 ? -14.625 17.844 7.523 1 97.56 100 LEU A O 1
ATOM 788 N N . ASP A 1 101 ? -15.961 16.922 6.023 1 96.31 101 ASP A N 1
ATOM 789 C CA . ASP A 1 101 ? -17.062 17.812 6.324 1 96.31 101 ASP A CA 1
ATOM 790 C C . ASP A 1 101 ? -18.297 17.031 6.773 1 96.31 101 ASP A C 1
ATOM 792 O O . ASP A 1 101 ? -18.609 15.977 6.223 1 96.31 101 ASP A O 1
ATOM 796 N N . PRO A 1 102 ? -19 17.578 7.734 1 95.62 102 PRO A N 1
ATOM 797 C CA . PRO A 1 102 ? -20.25 16.906 8.133 1 95.62 102 PRO A CA 1
ATOM 798 C C . PRO A 1 102 ? -21.312 16.938 7.027 1 95.62 102 PRO A C 1
ATOM 800 O O . PRO A 1 102 ? -21.438 17.922 6.309 1 95.62 102 PRO A O 1
ATOM 803 N N . VAL A 1 103 ? -21.969 15.898 6.949 1 94.69 103 VAL A N 1
ATOM 804 C CA . VAL A 1 103 ? -23.109 15.797 6.035 1 94.69 103 VAL A CA 1
ATOM 805 C C . VAL A 1 103 ? -24.391 16.219 6.746 1 94.69 103 VAL A C 1
ATOM 807 O O . VAL A 1 103 ? -24.672 15.758 7.852 1 94.69 103 VAL A O 1
ATOM 810 N N . ALA A 1 104 ? -25.156 17.094 6.125 1 93.69 104 ALA A N 1
ATOM 811 C CA . ALA A 1 104 ? -26.406 17.547 6.703 1 93.69 104 ALA A CA 1
ATOM 812 C C . ALA A 1 104 ? -27.391 16.406 6.867 1 93.69 104 ALA A C 1
ATOM 814 O O . ALA A 1 104 ? -27.469 15.516 6.016 1 93.69 104 ALA A O 1
ATOM 815 N N . ALA A 1 105 ? -28.156 16.562 7.828 1 89.44 105 ALA A N 1
ATOM 816 C CA . ALA A 1 105 ? -29.172 15.547 8.102 1 89.44 105 ALA A CA 1
ATOM 817 C C . ALA A 1 105 ? -30.156 15.43 6.945 1 89.44 105 ALA A C 1
ATOM 819 O O . ALA A 1 105 ? -30.656 14.336 6.664 1 89.44 105 ALA A O 1
ATOM 820 N N . SER A 1 106 ? -30.344 16.422 6.375 1 88.75 106 SER A N 1
ATOM 821 C CA . SER A 1 106 ? -31.328 16.469 5.301 1 88.75 106 SER A CA 1
ATOM 822 C C . SER A 1 106 ? -30.734 15.969 3.988 1 88.75 106 SER A C 1
ATOM 824 O O . SER A 1 106 ? -31.469 15.695 3.031 1 88.75 106 SER A O 1
ATOM 826 N N . ALA A 1 107 ? -29.422 15.688 3.967 1 85.88 107 ALA A N 1
ATOM 827 C CA . ALA A 1 107 ? -28.766 15.273 2.734 1 85.88 107 ALA A CA 1
ATOM 828 C C . ALA A 1 107 ? -28.938 13.781 2.48 1 85.88 107 ALA A C 1
ATOM 830 O O . ALA A 1 107 ? -29.266 13.023 3.398 1 85.88 107 ALA A O 1
ATOM 831 N N . THR A 1 108 ? -28.844 13.469 1.212 1 79 108 THR A N 1
ATOM 832 C CA . THR A 1 108 ? -28.891 12.062 0.832 1 79 108 THR A CA 1
ATOM 833 C C . THR A 1 108 ? -27.484 11.477 0.792 1 79 108 THR A C 1
ATOM 835 O O . THR A 1 108 ? -26.594 12.016 0.131 1 79 108 THR A O 1
ATOM 838 N N . ALA A 1 109 ? -27.312 10.547 1.515 1 79.19 109 ALA A N 1
ATOM 839 C CA . ALA A 1 109 ? -26.062 9.789 1.5 1 79.19 109 ALA A CA 1
ATOM 840 C C . ALA A 1 109 ? -26.141 8.625 0.523 1 79.19 109 ALA A C 1
ATOM 842 O O . ALA A 1 109 ? -27.234 8.164 0.172 1 79.19 109 ALA A O 1
ATOM 843 N N . PRO A 1 110 ? -25 8.195 0.192 1 84.06 110 PRO A N 1
ATOM 844 C CA . PRO A 1 110 ? -25.031 7.004 -0.663 1 84.06 110 PRO A CA 1
ATOM 845 C C . PRO A 1 110 ? -25.609 5.785 0.051 1 84.06 110 PRO A C 1
ATOM 847 O O . PRO A 1 110 ? -25.719 5.777 1.279 1 84.06 110 PRO A O 1
ATOM 850 N N . ALA A 1 111 ? -25.938 4.742 -0.813 1 78.12 111 ALA A N 1
ATOM 851 C CA . ALA A 1 111 ? -26.656 3.574 -0.312 1 78.12 111 ALA A CA 1
ATOM 852 C C . ALA A 1 111 ? -25.812 2.801 0.697 1 78.12 111 ALA A C 1
ATOM 854 O O . ALA A 1 111 ? -26.344 2.133 1.583 1 78.12 111 ALA A O 1
ATOM 855 N N . ASP A 1 112 ? -24.562 2.969 0.662 1 82.62 112 ASP A N 1
ATOM 856 C CA . ASP A 1 112 ? -23.703 2.15 1.515 1 82.62 112 ASP A CA 1
ATOM 857 C C . ASP A 1 112 ? -23.344 2.893 2.799 1 82.62 112 ASP A C 1
ATOM 859 O O . ASP A 1 112 ? -22.547 2.396 3.605 1 82.62 112 ASP A O 1
ATOM 863 N N . ALA A 1 113 ? -23.938 3.996 2.98 1 86.88 113 ALA A N 1
ATOM 864 C CA . ALA A 1 113 ? -23.75 4.781 4.199 1 86.88 113 ALA A CA 1
ATOM 865 C C . ALA A 1 113 ? -25.031 4.859 5.012 1 86.88 113 ALA A C 1
ATOM 867 O O . ALA A 1 113 ? -26.125 4.75 4.457 1 86.88 113 ALA A O 1
ATOM 868 N N . PRO A 1 114 ? -24.922 5.043 6.309 1 90.5 114 PRO A N 1
ATOM 869 C CA . PRO A 1 114 ? -26.125 5.227 7.125 1 90.5 114 PRO A CA 1
ATOM 870 C C . PRO A 1 114 ? -26.828 6.555 6.844 1 90.5 114 PRO A C 1
ATOM 872 O O . PRO A 1 114 ? -26.234 7.453 6.242 1 90.5 114 PRO A O 1
ATOM 875 N N . ASP A 1 115 ? -28.109 6.484 7.344 1 90.25 115 ASP A N 1
ATOM 876 C CA . ASP A 1 115 ? -28.906 7.703 7.223 1 90.25 115 ASP A CA 1
ATOM 877 C C . ASP A 1 115 ? -28.328 8.828 8.078 1 90.25 115 ASP A C 1
ATOM 879 O O . ASP A 1 115 ? -28.234 8.703 9.297 1 90.25 115 ASP A O 1
ATOM 883 N N . PRO A 1 116 ? -27.969 10.016 7.367 1 92.19 116 PRO A N 1
ATOM 884 C CA . PRO A 1 116 ? -27.391 11.141 8.109 1 92.19 116 PRO A CA 1
ATOM 885 C C . PRO A 1 116 ? -28.359 11.734 9.125 1 92.19 116 PRO A C 1
ATOM 887 O O . PRO A 1 116 ? -27.953 12.484 10.016 1 92.19 116 PRO A O 1
ATOM 890 N N . ALA A 1 117 ? -29.672 11.359 9.07 1 90.56 117 ALA A N 1
ATOM 891 C CA . ALA A 1 117 ? -30.656 11.82 10.055 1 90.56 117 ALA A CA 1
ATOM 892 C C . ALA A 1 117 ? -30.531 11.055 11.367 1 90.56 117 ALA A C 1
ATOM 894 O O . ALA A 1 117 ? -30.906 11.555 12.43 1 90.56 117 ALA A O 1
ATOM 895 N N . GLU A 1 118 ? -29.797 10.039 11.336 1 93.5 118 GLU A N 1
ATOM 896 C CA . GLU A 1 118 ? -29.75 9.148 12.492 1 93.5 118 GLU A CA 1
ATOM 897 C C . GLU A 1 118 ? -28.312 9.016 13.016 1 93.5 118 GLU A C 1
ATOM 899 O O . GLU A 1 118 ? -28.109 8.688 14.18 1 93.5 118 GLU A O 1
ATOM 904 N N . THR A 1 119 ? -27.484 9.141 12.031 1 93.62 119 THR A N 1
ATOM 905 C CA . THR A 1 119 ? -26.078 8.945 12.359 1 93.62 119 THR A CA 1
ATOM 906 C C . THR A 1 119 ? -25.219 10.055 11.766 1 93.62 119 THR A C 1
ATOM 908 O O . THR A 1 119 ? -25.406 10.445 10.609 1 93.62 119 THR A O 1
ATOM 911 N N . ASP A 1 120 ? -24.297 10.562 12.633 1 94.25 120 ASP A N 1
ATOM 912 C CA . ASP A 1 120 ? -23.391 11.562 12.094 1 94.25 120 ASP A CA 1
ATOM 913 C C . ASP A 1 120 ? -22.531 10.969 10.977 1 94.25 120 ASP A C 1
ATOM 915 O O . ASP A 1 120 ? -21.875 9.93 11.164 1 94.25 120 ASP A O 1
ATOM 919 N N . VAL A 1 121 ? -22.594 11.648 9.805 1 94.94 121 VAL A N 1
ATOM 920 C CA . VAL A 1 121 ? -21.812 11.227 8.641 1 94.94 121 VAL A CA 1
ATOM 921 C C . VAL A 1 121 ? -20.922 12.375 8.172 1 94.94 121 VAL A C 1
ATOM 923 O O . VAL A 1 121 ? -21.328 13.539 8.242 1 94.94 121 VAL A O 1
ATOM 926 N N . TRP A 1 122 ? -19.781 12.016 7.781 1 96.38 122 TRP A N 1
ATOM 927 C CA . TRP A 1 122 ? -18.844 12.977 7.207 1 96.38 122 TRP A CA 1
ATOM 928 C C . TRP A 1 122 ? -18.469 12.594 5.777 1 96.38 122 TRP A C 1
ATOM 930 O O . TRP A 1 122 ? -18.484 11.406 5.43 1 96.38 122 TRP A O 1
ATOM 940 N N . ARG A 1 123 ? -18.203 13.609 4.988 1 96.25 123 ARG A N 1
ATOM 941 C CA . ARG A 1 123 ? -17.766 13.398 3.609 1 96.25 123 ARG A CA 1
ATOM 942 C C . ARG A 1 123 ? -16.422 14.055 3.352 1 96.25 123 ARG A C 1
ATOM 944 O O . ARG A 1 123 ? -16.156 15.172 3.809 1 96.25 123 ARG A O 1
ATOM 951 N N . CYS A 1 124 ? -15.609 13.32 2.701 1 97.81 124 CYS A N 1
ATOM 952 C CA . CYS A 1 124 ? -14.312 13.867 2.328 1 97.81 124 CYS A CA 1
ATOM 953 C C . CYS A 1 124 ? -14.445 14.836 1.157 1 97.81 124 CYS A C 1
ATOM 955 O O . CYS A 1 124 ? -15.07 14.508 0.146 1 97.81 124 CYS A O 1
ATOM 957 N N . GLU A 1 125 ? -13.805 15.914 1.213 1 96.81 125 GLU A N 1
ATOM 958 C CA . GLU A 1 125 ? -13.859 16.938 0.18 1 96.81 125 GLU A CA 1
ATOM 959 C C . GLU A 1 125 ? -13 16.562 -1.022 1 96.81 125 GLU A C 1
ATOM 961 O O . GLU A 1 125 ? -13.219 17.062 -2.129 1 96.81 125 GLU A O 1
ATOM 966 N N . ARG A 1 126 ? -12.125 15.742 -0.799 1 96.75 126 ARG A N 1
ATOM 967 C CA . ARG A 1 126 ? -11.156 15.422 -1.846 1 96.75 126 ARG A CA 1
ATOM 968 C C . ARG A 1 126 ? -11.594 14.195 -2.643 1 96.75 126 ARG A C 1
ATOM 970 O O . ARG A 1 126 ? -11.711 14.258 -3.869 1 96.75 126 ARG A O 1
ATOM 977 N N . CYS A 1 127 ? -11.875 13.156 -2.045 1 96.5 127 CYS A N 1
ATOM 978 C CA . CYS A 1 127 ? -12.148 11.922 -2.766 1 96.5 127 CYS A CA 1
ATOM 979 C C . CYS A 1 127 ? -13.641 11.609 -2.771 1 96.5 127 CYS A C 1
ATOM 981 O O . CYS A 1 127 ? -14.086 10.695 -3.471 1 96.5 127 CYS A O 1
ATOM 983 N N . GLY A 1 128 ? -14.383 12.273 -1.943 1 94.94 128 GLY A N 1
ATOM 984 C CA . GLY A 1 128 ? -15.828 12.094 -1.947 1 94.94 128 GLY A CA 1
ATOM 985 C C . GLY A 1 128 ? -16.281 10.938 -1.074 1 94.94 128 GLY A C 1
ATOM 986 O O . GLY A 1 128 ? -17.484 10.688 -0.948 1 94.94 128 GLY A O 1
ATOM 987 N N . GLY A 1 129 ? -15.414 10.25 -0.333 1 94.94 129 GLY A N 1
ATOM 988 C CA . GLY A 1 129 ? -15.773 9.148 0.548 1 94.94 129 GLY A CA 1
ATOM 989 C C . GLY A 1 129 ? -16.578 9.586 1.759 1 94.94 129 GLY A C 1
ATOM 990 O O . GLY A 1 129 ? -16.453 10.727 2.207 1 94.94 129 GLY A O 1
ATOM 991 N N . HIS A 1 130 ? -17.406 8.609 2.277 1 94.31 130 HIS A N 1
ATOM 992 C CA . HIS A 1 130 ? -18.219 8.859 3.463 1 94.31 130 HIS A CA 1
ATOM 993 C C . HIS A 1 130 ? -17.703 8.07 4.66 1 94.31 130 HIS A C 1
ATOM 995 O O . HIS A 1 130 ? -17.266 6.93 4.516 1 94.31 130 HIS A O 1
ATOM 1001 N N . PHE A 1 131 ? -17.859 8.711 5.832 1 94.12 131 PHE A N 1
ATOM 1002 C CA . PHE A 1 131 ? -17.344 8.156 7.078 1 94.12 131 PHE A CA 1
ATOM 1003 C C . PHE A 1 131 ? -18.344 8.344 8.211 1 94.12 131 PHE A C 1
ATOM 1005 O O . PHE A 1 131 ? -19.078 9.328 8.234 1 94.12 131 PHE A O 1
ATOM 1012 N N . TRP A 1 132 ? -18.344 7.371 9.062 1 93.94 132 TRP A N 1
ATOM 1013 C CA . TRP A 1 132 ? -19.172 7.406 10.258 1 93.94 132 TRP A CA 1
ATOM 1014 C C . TRP A 1 132 ? -18.562 6.574 11.375 1 93.94 132 TRP A C 1
ATOM 1016 O O . TRP A 1 132 ? -17.656 5.773 11.133 1 93.94 132 TRP A O 1
ATOM 1026 N N . LYS A 1 133 ? -18.984 6.832 12.602 1 93.25 133 LYS A N 1
ATOM 1027 C CA . LYS A 1 133 ? -18.484 6.109 13.766 1 93.25 133 LYS A CA 1
ATOM 1028 C C . LYS A 1 133 ? -19.234 4.793 13.961 1 93.25 133 LYS A C 1
ATOM 1030 O O . LYS A 1 133 ? -20.172 4.711 14.758 1 93.25 133 LYS A O 1
ATOM 1035 N N . GLY A 1 134 ? -18.656 3.799 13.273 1 92.5 134 GLY A N 1
ATOM 1036 C CA . GLY A 1 134 ? -19.203 2.457 13.398 1 92.5 134 GLY A CA 1
ATOM 1037 C C . GLY A 1 134 ? -18.25 1.48 14.055 1 92.5 134 GLY A C 1
ATOM 1038 O O . GLY A 1 134 ? -17.469 1.865 14.922 1 92.5 134 GLY A O 1
ATOM 1039 N N . SER A 1 135 ? -18.391 0.18 13.727 1 91.75 135 SER A N 1
ATOM 1040 C CA . SER A 1 135 ? -17.594 -0.875 14.344 1 91.75 135 SER A CA 1
ATOM 1041 C C . SER A 1 135 ? -16.109 -0.683 14.062 1 91.75 135 SER A C 1
ATOM 1043 O O . SER A 1 135 ? -15.273 -0.935 14.93 1 91.75 135 SER A O 1
ATOM 1045 N N . HIS A 1 136 ? -15.828 -0.21 12.875 1 89.44 136 HIS A N 1
ATOM 1046 C CA . HIS A 1 136 ? -14.43 0.049 12.531 1 89.44 136 HIS A CA 1
ATOM 1047 C C . HIS A 1 136 ? -13.828 1.116 13.438 1 89.44 136 HIS A C 1
ATOM 1049 O O . HIS A 1 136 ? -12.711 0.963 13.93 1 89.44 136 HIS A O 1
ATOM 1055 N N . TRP A 1 137 ? -14.555 2.092 13.648 1 91 137 TRP A N 1
ATOM 1056 C CA . TRP A 1 137 ? -14.117 3.172 14.531 1 91 137 TRP A CA 1
ATOM 1057 C C . TRP A 1 137 ? -13.859 2.652 15.938 1 91 137 TRP A C 1
ATOM 1059 O O . TRP A 1 137 ? -12.867 3.025 16.578 1 91 137 TRP A O 1
ATOM 1069 N N . ALA A 1 138 ? -14.734 1.842 16.391 1 92.5 138 ALA A N 1
ATOM 1070 C CA . ALA A 1 138 ? -14.586 1.237 17.703 1 92.5 138 ALA A CA 1
ATOM 1071 C C . ALA A 1 138 ? -13.336 0.372 17.781 1 92.5 138 ALA A C 1
ATOM 1073 O O . ALA A 1 138 ? -12.633 0.359 18.797 1 92.5 138 ALA A O 1
ATOM 1074 N N . ASP A 1 139 ? -13.055 -0.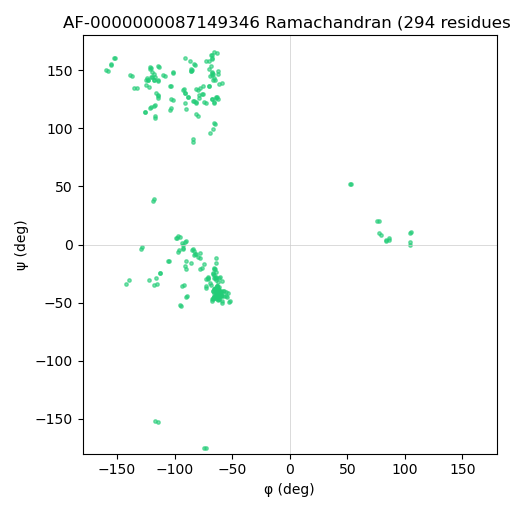3 16.75 1 94.12 139 ASP A N 1
ATOM 1075 C CA . ASP A 1 139 ? -11.875 -1.159 16.672 1 94.12 139 ASP A CA 1
ATOM 1076 C C . ASP A 1 139 ? -10.594 -0.335 16.719 1 94.12 139 ASP A C 1
ATOM 1078 O O . ASP A 1 139 ? -9.633 -0.704 17.391 1 94.12 139 ASP A O 1
ATOM 1082 N N . VAL A 1 140 ? -10.586 0.736 15.969 1 94.5 140 VAL A N 1
ATOM 1083 C CA . VAL A 1 140 ? -9.43 1.622 15.945 1 94.5 140 VAL A CA 1
ATOM 1084 C C . VAL A 1 140 ? -9.211 2.225 17.328 1 94.5 140 VAL A C 1
ATOM 1086 O O . VAL A 1 140 ? -8.078 2.293 17.812 1 94.5 140 VAL A O 1
ATOM 1089 N N . ARG A 1 141 ? -10.297 2.588 17.953 1 94.31 141 ARG A N 1
ATOM 1090 C CA . ARG A 1 141 ? -10.211 3.135 19.297 1 94.31 141 ARG A CA 1
ATOM 1091 C C . ARG A 1 141 ? -9.562 2.139 20.266 1 94.31 141 ARG A C 1
ATOM 1093 O O . ARG A 1 141 ? -8.672 2.5 21.031 1 94.31 141 ARG A O 1
ATOM 1100 N N . ARG A 1 142 ? -9.961 0.995 20.156 1 93.81 142 ARG A N 1
ATOM 1101 C CA . ARG A 1 142 ? -9.422 -0.051 21.016 1 93.81 142 ARG A CA 1
ATOM 1102 C C . ARG A 1 142 ? -7.926 -0.237 20.781 1 93.81 142 ARG A C 1
ATOM 1104 O O . ARG A 1 142 ? -7.152 -0.376 21.734 1 93.81 142 ARG A O 1
ATOM 1111 N N . ARG A 1 143 ? -7.551 -0.217 19.594 1 92.75 143 ARG A N 1
ATOM 1112 C CA . ARG A 1 143 ? -6.148 -0.402 19.234 1 92.75 143 ARG A CA 1
ATOM 1113 C C . ARG A 1 143 ? -5.297 0.758 19.75 1 92.75 143 ARG A C 1
ATOM 1115 O O . ARG A 1 143 ? -4.168 0.557 20.188 1 92.75 143 ARG A O 1
ATOM 1122 N N . LEU A 1 144 ? -5.805 1.909 19.688 1 94.81 144 LEU A N 1
ATOM 1123 C CA . LEU A 1 144 ? -5.078 3.092 20.141 1 94.81 144 LEU A CA 1
ATOM 1124 C C . LEU A 1 144 ? -4.961 3.109 21.656 1 94.81 144 LEU A C 1
ATOM 1126 O O . LEU A 1 144 ? -3.988 3.631 22.203 1 94.81 144 LEU A O 1
ATOM 1130 N N . GLU A 1 145 ? -5.949 2.48 22.281 1 89.94 145 GLU A N 1
ATOM 1131 C CA . GLU A 1 145 ? -5.988 2.52 23.734 1 89.94 145 GLU A CA 1
ATOM 1132 C C . GLU A 1 145 ? -5.227 1.343 24.344 1 89.94 145 GLU A C 1
ATOM 1134 O O . GLU A 1 145 ? -4.863 1.37 25.516 1 89.94 145 GLU A O 1
ATOM 1139 N N . ASP A 1 146 ? -5.055 0.363 23.469 1 79.88 146 ASP A N 1
ATOM 1140 C CA . ASP A 1 146 ? -4.336 -0.805 23.953 1 79.88 146 ASP A CA 1
ATOM 1141 C C . ASP A 1 146 ? -2.865 -0.48 24.203 1 79.88 146 ASP A C 1
ATOM 1143 O O . ASP A 1 146 ? -2.098 -0.286 23.266 1 79.88 146 ASP A O 1
ATOM 1147 N N . ARG A 1 147 ? -2.549 -0.184 25.391 1 68 147 ARG A N 1
ATOM 1148 C CA . ARG A 1 147 ? -1.192 0.148 25.812 1 68 147 ARG A CA 1
ATOM 1149 C C . ARG A 1 147 ? -0.396 -1.112 26.141 1 68 147 ARG A C 1
ATOM 1151 O O . ARG A 1 147 ? 0.798 -1.038 26.438 1 68 147 ARG A O 1
ATOM 1158 N N . SER A 1 148 ? -1.118 -2.24 26.312 1 56.12 148 SER A N 1
ATOM 1159 C CA . SER A 1 148 ? -0.514 -3.453 26.844 1 56.12 148 SER A CA 1
ATOM 1160 C C . SER A 1 148 ? 0.308 -4.18 25.781 1 56.12 148 SER A C 1
ATOM 1162 O O . SER A 1 148 ? 0.96 -5.184 26.078 1 56.12 148 SER A O 1
ATOM 1164 N N . GLY A 1 149 ? 0.347 -3.854 24.562 1 43.44 149 GLY A N 1
ATOM 1165 C CA . GLY A 1 149 ? 1.156 -4.77 23.781 1 43.44 149 GLY A CA 1
ATOM 1166 C C . GLY A 1 149 ? 2.646 -4.543 23.938 1 43.44 149 GLY A C 1
ATOM 1167 O O . GLY A 1 149 ? 3.076 -3.445 24.312 1 43.44 149 GLY A O 1
ATOM 1168 N N . MET B 1 1 ? 7.324 -23.25 -11.078 1 90.56 1 MET B N 1
ATOM 1169 C CA . MET B 1 1 ? 7.973 -21.969 -10.82 1 90.56 1 MET B CA 1
ATOM 1170 C C . MET B 1 1 ? 7.523 -21.391 -9.484 1 90.56 1 MET B C 1
ATOM 1172 O O . MET B 1 1 ? 6.348 -21.484 -9.125 1 90.56 1 MET B O 1
ATOM 1176 N N . ARG B 1 2 ? 8.516 -20.906 -8.625 1 97.94 2 ARG B N 1
ATOM 1177 C CA . ARG B 1 2 ? 8.234 -20.328 -7.32 1 97.94 2 ARG B CA 1
ATOM 1178 C C . ARG B 1 2 ? 8.727 -18.875 -7.25 1 97.94 2 ARG B C 1
ATOM 1180 O O . ARG B 1 2 ? 9.766 -18.547 -7.812 1 97.94 2 ARG B O 1
ATOM 1187 N N . PHE B 1 3 ? 7.961 -18.094 -6.555 1 98.81 3 PHE B N 1
ATOM 1188 C CA . PHE B 1 3 ? 8.281 -16.672 -6.527 1 98.81 3 PHE B CA 1
ATOM 1189 C C . PHE B 1 3 ? 8.547 -16.203 -5.105 1 98.81 3 PHE B C 1
ATOM 1191 O O . PHE B 1 3 ? 8.078 -16.812 -4.145 1 98.81 3 PHE B O 1
ATOM 1198 N N . LEU B 1 4 ? 9.344 -15.211 -5.004 1 98.81 4 LEU B N 1
ATOM 1199 C CA . LEU B 1 4 ? 9.492 -14.391 -3.807 1 98.81 4 LEU B CA 1
ATOM 1200 C C . LEU B 1 4 ? 9.164 -12.93 -4.105 1 98.81 4 LEU B C 1
ATOM 1202 O O . LEU B 1 4 ? 9.797 -12.312 -4.965 1 98.81 4 LEU B O 1
ATOM 1206 N N . CYS B 1 5 ? 8.172 -12.422 -3.463 1 98.75 5 CYS B N 1
ATOM 1207 C CA . CYS B 1 5 ? 7.836 -11.008 -3.559 1 98.75 5 CYS B CA 1
ATOM 1208 C C . CYS B 1 5 ? 8.516 -10.211 -2.453 1 98.75 5 CYS B C 1
ATOM 1210 O O . CYS B 1 5 ? 8.469 -10.594 -1.284 1 98.75 5 CYS B O 1
ATOM 1212 N N . ASP B 1 6 ? 9.133 -9.094 -2.809 1 97.69 6 ASP B N 1
ATOM 1213 C CA . ASP B 1 6 ? 9.719 -8.25 -1.771 1 97.69 6 ASP B CA 1
ATOM 1214 C C . ASP B 1 6 ? 8.641 -7.523 -0.975 1 97.69 6 ASP B C 1
ATOM 1216 O O . ASP B 1 6 ? 7.449 -7.789 -1.146 1 97.69 6 ASP B O 1
ATOM 1220 N N . ALA B 1 7 ? 9.031 -6.652 -0.066 1 95.44 7 ALA B N 1
ATOM 1221 C CA . ALA B 1 7 ? 8.164 -6.086 0.964 1 95.44 7 ALA B CA 1
ATOM 1222 C C . ALA B 1 7 ? 7.059 -5.238 0.343 1 95.44 7 ALA B C 1
ATOM 1224 O O . ALA B 1 7 ? 5.953 -5.152 0.887 1 95.44 7 ALA B O 1
ATOM 1225 N N . MET B 1 8 ? 7.305 -4.645 -0.83 1 94.44 8 MET B N 1
ATOM 1226 C CA . MET B 1 8 ? 6.355 -3.686 -1.389 1 94.44 8 MET B CA 1
ATOM 1227 C C . MET B 1 8 ? 5.348 -4.379 -2.297 1 94.44 8 MET B C 1
ATOM 1229 O O . MET B 1 8 ? 4.461 -3.732 -2.857 1 94.44 8 MET B O 1
ATOM 1233 N N . LEU B 1 9 ? 5.477 -5.734 -2.396 1 97.62 9 LEU B N 1
ATOM 1234 C CA . LEU B 1 9 ? 4.688 -6.438 -3.404 1 97.62 9 LEU B CA 1
ATOM 1235 C C . LEU B 1 9 ? 3.729 -7.43 -2.756 1 97.62 9 LEU B C 1
ATOM 1237 O O . LEU B 1 9 ? 3.551 -8.539 -3.252 1 97.62 9 LEU B O 1
ATOM 1241 N N . GLY B 1 10 ? 3.117 -7.055 -1.612 1 96.94 10 GLY B N 1
ATOM 1242 C CA . GLY B 1 10 ? 2.201 -7.922 -0.89 1 96.94 10 GLY B CA 1
ATOM 1243 C C . GLY B 1 10 ? 0.959 -8.273 -1.688 1 96.94 10 GLY B C 1
ATOM 1244 O O . GLY B 1 10 ? 0.542 -9.438 -1.716 1 96.94 10 GLY B O 1
ATOM 1245 N N . LYS B 1 11 ? 0.341 -7.297 -2.303 1 96.62 11 LYS B N 1
ATOM 1246 C CA . LYS B 1 11 ? -0.854 -7.531 -3.107 1 96.62 11 LYS B CA 1
ATOM 1247 C C . LYS B 1 11 ? -0.557 -8.469 -4.273 1 96.62 11 LYS B C 1
ATOM 1249 O O . LYS B 1 11 ? -1.351 -9.359 -4.578 1 96.62 11 LYS B O 1
ATOM 1254 N N . LEU B 1 12 ? 0.553 -8.258 -4.906 1 98.19 12 LEU B N 1
ATOM 1255 C CA . LEU B 1 12 ? 0.963 -9.109 -6.02 1 98.19 12 LEU B CA 1
ATOM 1256 C C . LEU B 1 12 ? 1.149 -10.555 -5.559 1 98.19 12 LEU B C 1
ATOM 1258 O O . LEU B 1 12 ? 0.807 -11.492 -6.285 1 98.19 12 LEU B O 1
ATOM 1262 N N . ALA B 1 13 ? 1.713 -10.688 -4.387 1 98.62 13 ALA B N 1
ATOM 1263 C CA . ALA B 1 13 ? 1.89 -12.023 -3.824 1 98.62 13 ALA B CA 1
ATOM 1264 C C . ALA B 1 13 ? 0.552 -12.75 -3.697 1 98.62 13 ALA B C 1
ATOM 1266 O O . ALA B 1 13 ? 0.449 -13.938 -4.016 1 98.62 13 ALA B O 1
ATOM 1267 N N . THR B 1 14 ? -0.478 -12.031 -3.297 1 98 14 THR B N 1
ATOM 1268 C CA . THR B 1 14 ? -1.808 -12.609 -3.139 1 98 14 THR B CA 1
ATOM 1269 C C . THR B 1 14 ? -2.352 -13.094 -4.48 1 98 14 THR B C 1
ATOM 1271 O O . THR B 1 14 ? -2.887 -14.195 -4.582 1 98 14 THR B O 1
ATOM 1274 N N . TYR B 1 15 ? -2.191 -12.273 -5.508 1 98 15 TYR B N 1
ATOM 1275 C CA . TYR B 1 15 ? -2.668 -12.633 -6.84 1 98 15 TYR B CA 1
ATOM 1276 C C . TYR B 1 15 ? -1.956 -13.875 -7.355 1 98 15 TYR B C 1
ATOM 1278 O O . TYR B 1 15 ? -2.588 -14.773 -7.926 1 98 15 TYR B O 1
ATOM 1286 N N . LEU B 1 16 ? -0.691 -13.945 -7.164 1 98.5 16 LEU B N 1
ATOM 1287 C CA . LEU B 1 16 ? 0.092 -15.086 -7.637 1 98.5 16 LEU B CA 1
ATOM 1288 C C . LEU B 1 16 ? -0.302 -16.359 -6.906 1 98.5 16 LEU B C 1
ATOM 1290 O O . LEU B 1 16 ? -0.384 -17.438 -7.512 1 98.5 16 LEU B O 1
ATOM 1294 N N . ARG B 1 17 ? -0.56 -16.25 -5.645 1 98.38 17 ARG B N 1
ATOM 1295 C CA . ARG B 1 17 ? -1.043 -17.391 -4.875 1 98.38 17 ARG B CA 1
ATOM 1296 C C . ARG B 1 17 ? -2.396 -17.859 -5.391 1 98.38 17 ARG B C 1
ATOM 1298 O O . ARG B 1 17 ? -2.619 -19.062 -5.551 1 98.38 17 ARG B O 1
ATOM 1305 N N . MET B 1 18 ? -3.242 -16.906 -5.715 1 97.75 18 MET B N 1
ATOM 1306 C CA . MET B 1 18 ? -4.562 -17.266 -6.23 1 97.75 18 MET B CA 1
ATOM 1307 C C . MET B 1 18 ? -4.453 -17.938 -7.594 1 97.75 18 MET B C 1
ATOM 1309 O O . MET B 1 18 ? -5.273 -18.797 -7.938 1 97.75 18 MET B O 1
ATOM 1313 N N . CYS B 1 19 ? -3.426 -17.672 -8.305 1 97.75 19 CYS B N 1
ATOM 1314 C CA . CYS B 1 19 ? -3.168 -18.297 -9.594 1 97.75 19 CYS B CA 1
ATOM 1315 C C . CYS B 1 19 ? -2.543 -19.672 -9.414 1 97.75 19 CYS B C 1
ATOM 1317 O O . CYS B 1 19 ? -2.344 -20.406 -10.383 1 97.75 19 CYS B O 1
ATOM 1319 N N . GLY B 1 20 ? -2.18 -20.016 -8.203 1 97.44 20 GLY B N 1
ATOM 1320 C CA . GLY B 1 20 ? -1.682 -21.359 -7.922 1 97.44 20 GLY B CA 1
ATOM 1321 C C . GLY B 1 20 ? -0.177 -21.406 -7.73 1 97.44 20 GLY B C 1
ATOM 1322 O O . GLY B 1 20 ? 0.385 -22.469 -7.453 1 97.44 20 GLY B O 1
ATOM 1323 N N . TYR B 1 21 ? 0.494 -20.266 -7.797 1 98.56 21 TYR B N 1
ATOM 1324 C CA . TYR B 1 21 ? 1.945 -20.25 -7.652 1 98.56 21 TYR B CA 1
ATOM 1325 C C . TYR B 1 21 ? 2.348 -20.281 -6.184 1 98.56 21 TYR B C 1
ATOM 1327 O O . TYR B 1 21 ? 1.733 -19.609 -5.352 1 98.56 21 TYR B O 1
ATOM 1335 N N . ASP B 1 22 ? 3.303 -21.125 -5.887 1 98.56 22 ASP B N 1
ATOM 1336 C CA . ASP B 1 22 ? 3.969 -21 -4.594 1 98.56 22 ASP B CA 1
ATOM 1337 C C . ASP B 1 22 ? 4.75 -19.703 -4.488 1 98.56 22 ASP B C 1
ATOM 1339 O O . ASP B 1 22 ? 5.859 -19.594 -5.023 1 98.56 22 ASP B O 1
ATOM 1343 N N . THR B 1 23 ? 4.145 -18.797 -3.727 1 98.75 23 THR B N 1
ATOM 1344 C CA . THR B 1 23 ? 4.691 -17.438 -3.682 1 98.75 23 THR B CA 1
ATOM 1345 C C . THR B 1 23 ? 4.953 -17.016 -2.24 1 98.75 23 THR B C 1
ATOM 1347 O O . THR B 1 23 ? 4.012 -16.797 -1.475 1 98.75 23 THR B O 1
ATOM 1350 N N . ALA B 1 24 ? 6.219 -16.844 -1.941 1 98.56 24 ALA B N 1
ATOM 1351 C CA . ALA B 1 24 ? 6.586 -16.297 -0.637 1 98.56 24 ALA B CA 1
ATOM 1352 C C . ALA B 1 24 ? 6.566 -14.766 -0.654 1 98.56 24 ALA B C 1
ATOM 1354 O O . ALA B 1 24 ? 6.805 -14.148 -1.694 1 98.56 24 ALA B O 1
ATOM 1355 N N . TYR B 1 25 ? 6.277 -14.234 0.433 1 98.44 25 TYR B N 1
ATOM 1356 C CA . TYR B 1 25 ? 6.344 -12.797 0.693 1 98.44 25 TYR B CA 1
ATOM 1357 C C . TYR B 1 25 ? 7.406 -12.484 1.737 1 98.44 25 TYR B C 1
ATOM 1359 O O . TYR B 1 25 ? 7.422 -13.078 2.816 1 98.44 25 TYR B O 1
ATOM 1367 N N . ALA B 1 26 ? 8.281 -11.594 1.452 1 97.5 26 ALA B N 1
ATOM 1368 C CA . ALA B 1 26 ? 9.461 -11.336 2.271 1 97.5 26 ALA B CA 1
ATOM 1369 C C . ALA B 1 26 ? 9.07 -11.023 3.713 1 97.5 26 ALA B C 1
ATOM 1371 O O . ALA B 1 26 ? 9.695 -11.523 4.652 1 97.5 26 ALA B O 1
ATOM 1372 N N . LEU B 1 27 ? 8.062 -10.289 3.881 1 94.38 27 LEU B N 1
ATOM 1373 C CA . LEU B 1 27 ? 7.695 -9.875 5.23 1 94.38 27 LEU B CA 1
ATOM 1374 C C . LEU B 1 27 ? 7.109 -11.047 6.012 1 94.38 27 LEU B C 1
ATOM 1376 O O . LEU B 1 27 ? 7.242 -11.109 7.238 1 94.38 27 LEU B O 1
ATOM 1380 N N . ASP B 1 28 ? 6.48 -11.984 5.367 1 94.06 28 ASP B N 1
ATOM 1381 C CA . ASP B 1 28 ? 6.027 -13.211 6.027 1 94.06 28 ASP B CA 1
ATOM 1382 C C . ASP B 1 28 ? 7.203 -13.992 6.602 1 94.06 28 ASP B C 1
ATOM 1384 O O . ASP B 1 28 ? 7.047 -14.742 7.57 1 94.06 28 ASP B O 1
ATOM 1388 N N . ARG B 1 29 ? 8.352 -13.828 5.969 1 93.69 29 ARG B N 1
ATOM 1389 C CA . ARG B 1 29 ? 9.562 -14.531 6.379 1 93.69 29 ARG B CA 1
ATOM 1390 C C . ARG B 1 29 ? 10.383 -13.688 7.348 1 93.69 29 ARG B C 1
ATOM 1392 O O . ARG B 1 29 ? 11.484 -14.086 7.738 1 93.69 29 ARG B O 1
ATOM 1399 N N . GLY B 1 30 ? 9.938 -12.539 7.648 1 91.81 30 GLY B N 1
ATOM 1400 C CA . GLY B 1 30 ? 10.617 -11.664 8.594 1 91.81 30 GLY B CA 1
ATOM 1401 C C . GLY B 1 30 ? 11.828 -10.969 7.996 1 91.81 30 GLY B C 1
ATOM 1402 O O . GLY B 1 30 ? 12.742 -10.57 8.727 1 91.81 30 GLY B O 1
ATOM 1403 N N . VAL B 1 31 ? 11.891 -10.883 6.672 1 93.44 31 VAL B N 1
ATOM 1404 C CA . VAL B 1 31 ? 13.055 -10.258 6.039 1 93.44 31 VAL B CA 1
ATOM 1405 C C . VAL B 1 31 ? 12.617 -9.023 5.254 1 93.44 31 VAL B C 1
ATOM 1407 O O . VAL B 1 31 ? 11.531 -9.008 4.66 1 93.44 31 VAL B O 1
ATOM 1410 N N . GLU B 1 32 ? 13.547 -7.992 5.223 1 91.31 32 GLU B N 1
ATOM 1411 C CA . GLU B 1 32 ? 13.242 -6.754 4.512 1 91.31 32 GLU B CA 1
ATOM 1412 C C . GLU B 1 32 ? 14.484 -6.207 3.805 1 91.31 32 GLU B C 1
ATOM 1414 O O . GLU B 1 32 ? 14.383 -5.637 2.715 1 91.31 32 GLU B O 1
ATOM 1419 N N . ALA B 1 33 ? 15.672 -6.402 4.43 1 91.94 33 ALA B N 1
ATOM 1420 C CA . ALA B 1 33 ? 16.922 -5.887 3.879 1 91.94 33 ALA B CA 1
ATOM 1421 C C . ALA B 1 33 ? 17.266 -6.57 2.559 1 91.94 33 ALA B C 1
ATOM 1423 O O . ALA B 1 33 ? 17.062 -7.777 2.408 1 91.94 33 ALA B O 1
ATOM 1424 N N . ASP B 1 34 ? 17.812 -5.793 1.683 1 94.06 34 ASP B N 1
ATOM 1425 C CA . ASP B 1 34 ? 18.109 -6.273 0.338 1 94.06 34 ASP B CA 1
ATOM 1426 C C . ASP B 1 34 ? 18.906 -7.574 0.386 1 94.06 34 ASP B C 1
ATOM 1428 O O . ASP B 1 34 ? 18.562 -8.555 -0.276 1 94.06 34 ASP B O 1
ATOM 1432 N N . ASP B 1 35 ? 19.953 -7.598 1.185 1 96.12 35 ASP B N 1
ATOM 1433 C CA . ASP B 1 35 ? 20.812 -8.773 1.237 1 96.12 35 ASP B CA 1
ATOM 1434 C C . ASP B 1 35 ? 20.062 -9.992 1.763 1 96.12 35 ASP B C 1
ATOM 1436 O O . ASP B 1 35 ? 20.25 -11.109 1.275 1 96.12 35 ASP B O 1
ATOM 1440 N N . ALA B 1 36 ? 19.281 -9.766 2.766 1 97.12 36 ALA B N 1
ATOM 1441 C CA . ALA B 1 36 ? 18.5 -10.859 3.34 1 97.12 36 ALA B CA 1
ATOM 1442 C C . ALA B 1 36 ? 17.469 -11.391 2.336 1 97.12 36 ALA B C 1
ATOM 1444 O O . ALA B 1 36 ? 17.25 -12.602 2.254 1 97.12 36 ALA B O 1
ATOM 1445 N N . VAL B 1 37 ? 16.875 -10.531 1.563 1 97.94 37 VAL B N 1
ATOM 1446 C CA . VAL B 1 37 ? 15.891 -10.906 0.545 1 97.94 37 VAL B CA 1
ATOM 1447 C C . VAL B 1 37 ? 16.578 -11.719 -0.554 1 97.94 37 VAL B C 1
ATOM 1449 O O . VAL B 1 37 ? 16.062 -12.758 -0.969 1 97.94 37 VAL B O 1
ATOM 1452 N N . ARG B 1 38 ? 17.703 -11.219 -0.994 1 98.12 38 ARG B N 1
ATOM 1453 C CA . ARG B 1 38 ? 18.469 -11.914 -2.018 1 98.12 38 ARG B CA 1
ATOM 1454 C C . ARG B 1 38 ? 18.859 -13.32 -1.556 1 98.12 38 ARG B C 1
ATOM 1456 O O . ARG B 1 38 ? 18.672 -14.289 -2.289 1 98.12 38 ARG B O 1
ATOM 1463 N N . LYS B 1 39 ? 19.391 -13.414 -0.383 1 98.12 39 LYS B N 1
ATOM 1464 C CA . LYS B 1 39 ? 19.812 -14.695 0.17 1 98.12 39 LYS B CA 1
ATOM 1465 C C . LYS B 1 39 ? 18.625 -15.656 0.288 1 98.12 39 LYS B C 1
ATOM 1467 O O . LYS B 1 39 ? 18.781 -16.859 0.052 1 98.12 39 LYS B O 1
ATOM 1472 N N . LEU B 1 40 ? 17.5 -15.164 0.704 1 98 40 LEU B N 1
ATOM 1473 C CA . LEU B 1 40 ? 16.297 -15.977 0.826 1 98 40 LEU B CA 1
ATOM 1474 C C . LEU B 1 40 ? 15.875 -16.547 -0.529 1 98 40 LEU B C 1
ATOM 1476 O O . LEU B 1 40 ? 15.531 -17.719 -0.637 1 98 40 LEU B O 1
ATOM 1480 N N . ALA B 1 41 ? 15.859 -15.68 -1.554 1 98.19 41 ALA B N 1
ATOM 1481 C CA . ALA B 1 41 ? 15.523 -16.109 -2.91 1 98.19 41 ALA B CA 1
ATOM 1482 C C . ALA B 1 41 ? 16.422 -17.25 -3.365 1 98.19 41 ALA B C 1
ATOM 1484 O O . ALA B 1 41 ? 15.953 -18.234 -3.943 1 98.19 41 ALA B O 1
ATOM 1485 N N . GLU B 1 42 ? 17.672 -17.094 -3.092 1 97.69 42 GLU B N 1
ATOM 1486 C CA . GLU B 1 42 ? 18.656 -18.109 -3.469 1 97.69 42 GLU B CA 1
ATOM 1487 C C . GLU B 1 42 ? 18.453 -19.391 -2.67 1 97.69 42 GLU B C 1
ATOM 1489 O O . GLU B 1 42 ? 18.422 -20.484 -3.238 1 97.69 42 GLU B O 1
ATOM 1494 N N . ARG B 1 43 ? 18.328 -19.266 -1.408 1 97.69 43 ARG B N 1
ATOM 1495 C CA . ARG B 1 43 ? 18.219 -20.422 -0.512 1 97.69 43 ARG B CA 1
ATOM 1496 C C . ARG B 1 43 ? 16.984 -21.25 -0.846 1 97.69 43 ARG B C 1
ATOM 1498 O O . ARG B 1 43 ? 17.047 -22.484 -0.799 1 97.69 43 ARG B O 1
ATOM 1505 N N . GLU B 1 44 ? 15.891 -20.609 -1.178 1 97.62 44 GLU B N 1
ATOM 1506 C CA . GLU B 1 44 ? 14.633 -21.328 -1.421 1 97.62 44 GLU B CA 1
ATOM 1507 C C . GLU B 1 44 ? 14.398 -21.531 -2.914 1 97.62 44 GLU B C 1
ATOM 1509 O O . GLU B 1 44 ? 13.344 -22.016 -3.318 1 97.62 44 GLU B O 1
ATOM 1514 N N . ASP B 1 45 ? 15.336 -21.172 -3.711 1 97.81 45 ASP B N 1
ATOM 1515 C CA . ASP B 1 45 ? 15.258 -21.344 -5.16 1 97.81 45 ASP B CA 1
ATOM 1516 C C . ASP B 1 45 ? 13.969 -20.719 -5.711 1 97.81 45 ASP B C 1
ATOM 1518 O O . ASP B 1 45 ? 13.188 -21.406 -6.379 1 97.81 45 ASP B O 1
ATOM 1522 N N . ARG B 1 46 ? 13.727 -19.469 -5.379 1 98.56 46 ARG B N 1
ATOM 1523 C CA . ARG B 1 4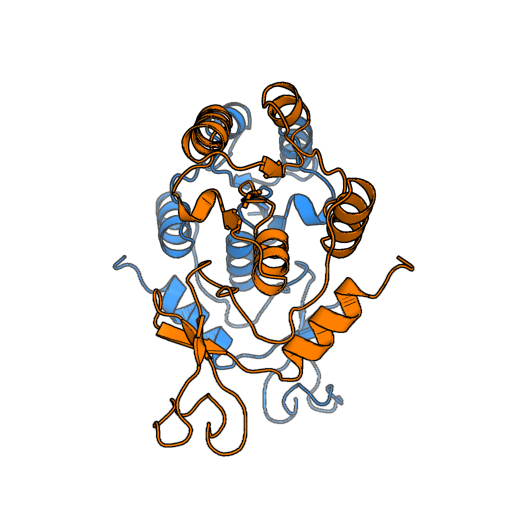6 ? 12.57 -18.703 -5.84 1 98.56 46 ARG B CA 1
ATOM 1524 C C . ARG B 1 46 ? 13 -17.547 -6.746 1 98.56 46 ARG B C 1
ATOM 1526 O O . ARG B 1 46 ? 14.023 -16.906 -6.5 1 98.56 46 ARG B O 1
ATOM 1533 N N . ARG B 1 47 ? 12.242 -17.312 -7.77 1 98.69 47 ARG B N 1
ATOM 1534 C CA . ARG B 1 47 ? 12.453 -16.125 -8.594 1 98.69 47 ARG B CA 1
ATOM 1535 C C . ARG B 1 47 ? 11.992 -14.859 -7.867 1 98.69 47 ARG B C 1
ATOM 1537 O O . ARG B 1 47 ? 10.812 -14.742 -7.516 1 98.69 47 ARG B O 1
ATOM 1544 N N . LEU B 1 48 ? 12.898 -13.945 -7.699 1 98.75 48 LEU B N 1
ATOM 1545 C CA . LEU B 1 48 ? 12.594 -12.719 -6.973 1 98.75 48 LEU B CA 1
ATOM 1546 C C . LEU B 1 48 ? 11.82 -11.742 -7.855 1 98.75 48 LEU B C 1
ATOM 1548 O O . LEU B 1 48 ? 12.203 -11.508 -9.008 1 98.75 48 LEU B O 1
ATOM 1552 N N . LEU B 1 49 ? 10.727 -11.258 -7.379 1 98.88 49 LEU B N 1
ATOM 1553 C CA . LEU B 1 49 ? 10.008 -10.117 -7.949 1 98.88 49 LEU B CA 1
ATOM 1554 C C . LEU B 1 49 ? 10.242 -8.859 -7.117 1 98.88 49 LEU B C 1
ATOM 1556 O O . LEU B 1 49 ? 10.023 -8.867 -5.906 1 98.88 49 LEU B O 1
ATOM 1560 N N . THR B 1 50 ? 10.711 -7.766 -7.699 1 98.38 50 THR B N 1
ATOM 1561 C CA . THR B 1 50 ? 11.039 -6.539 -6.98 1 98.38 50 THR B CA 1
ATOM 1562 C C . THR B 1 50 ? 10.961 -5.332 -7.91 1 98.38 50 THR B C 1
ATOM 1564 O O . THR B 1 50 ? 11.07 -5.473 -9.133 1 98.38 50 THR B O 1
ATOM 1567 N N . ARG B 1 51 ? 10.742 -4.184 -7.316 1 96.56 51 ARG B N 1
ATOM 1568 C CA . ARG B 1 51 ? 10.836 -2.945 -8.086 1 96.56 51 ARG B CA 1
ATOM 1569 C C . ARG B 1 51 ? 12.203 -2.297 -7.918 1 96.56 51 ARG B C 1
ATOM 1571 O O . ARG B 1 51 ? 12.531 -1.339 -8.625 1 96.56 51 ARG B O 1
ATOM 1578 N N . ASP B 1 52 ? 13.016 -2.842 -7.047 1 95.38 52 ASP B N 1
ATOM 1579 C CA . ASP B 1 52 ? 14.359 -2.309 -6.816 1 95.38 52 ASP B CA 1
ATOM 1580 C C . ASP B 1 52 ? 15.32 -2.766 -7.91 1 95.38 52 ASP B C 1
ATOM 1582 O O . ASP B 1 52 ? 15.758 -3.92 -7.918 1 95.38 52 ASP B O 1
ATOM 1586 N N . ALA B 1 53 ? 15.75 -1.85 -8.742 1 96.38 53 ALA B N 1
ATOM 1587 C CA . ALA B 1 53 ? 16.578 -2.164 -9.898 1 96.38 53 ALA B CA 1
ATOM 1588 C C . ALA B 1 53 ? 17.938 -2.73 -9.469 1 96.38 53 ALA B C 1
ATOM 1590 O O . ALA B 1 53 ? 18.453 -3.66 -10.094 1 96.38 53 ALA B O 1
ATOM 1591 N N . ASP B 1 54 ? 18.484 -2.156 -8.477 1 95.62 54 ASP B N 1
ATOM 1592 C CA . ASP B 1 54 ? 19.781 -2.623 -8 1 95.62 54 ASP B CA 1
ATOM 1593 C C . ASP B 1 54 ? 19.688 -4.039 -7.438 1 95.62 54 ASP B C 1
ATOM 1595 O O . ASP B 1 54 ? 20.547 -4.883 -7.715 1 95.62 54 ASP B O 1
ATOM 1599 N N . LEU B 1 55 ? 18.672 -4.25 -6.641 1 97 55 LEU B N 1
ATOM 1600 C CA . LEU B 1 55 ? 18.438 -5.574 -6.066 1 97 55 LEU B CA 1
ATOM 1601 C C . LEU B 1 55 ? 18.203 -6.605 -7.164 1 97 55 LEU B C 1
ATOM 1603 O O . LEU B 1 55 ? 18.734 -7.715 -7.109 1 97 55 LEU B O 1
ATOM 1607 N N . ALA B 1 56 ? 17.422 -6.277 -8.164 1 98.06 56 ALA B N 1
ATOM 1608 C CA . ALA B 1 56 ? 17.156 -7.176 -9.281 1 98.06 56 ALA B CA 1
ATOM 1609 C C . ALA B 1 56 ? 18.438 -7.516 -10.039 1 98.06 56 ALA B C 1
ATOM 1611 O O . ALA B 1 56 ? 18.656 -8.672 -10.422 1 98.06 56 ALA B O 1
ATOM 1612 N N . ALA B 1 57 ? 19.25 -6.527 -10.242 1 97.44 57 ALA B N 1
ATOM 1613 C CA . ALA B 1 57 ? 20.484 -6.699 -11 1 97.44 57 ALA B CA 1
ATOM 1614 C C . ALA B 1 57 ? 21.453 -7.629 -10.273 1 97.44 57 ALA B C 1
ATOM 1616 O O . ALA B 1 57 ? 22.203 -8.383 -10.906 1 97.44 57 ALA B O 1
ATOM 1617 N N . ARG B 1 58 ? 21.359 -7.645 -9.008 1 97.44 58 ARG B N 1
ATOM 1618 C CA . ARG B 1 58 ? 22.297 -8.422 -8.195 1 97.44 58 ARG B CA 1
ATOM 1619 C C . ARG B 1 58 ? 21.75 -9.812 -7.906 1 97.44 58 ARG B C 1
ATOM 1621 O O . ARG B 1 58 ? 22.406 -10.617 -7.246 1 97.44 58 ARG B O 1
ATOM 1628 N N . THR B 1 59 ? 20.562 -10.078 -8.352 1 98.06 59 THR B N 1
ATOM 1629 C CA . THR B 1 59 ? 19.906 -11.352 -8.055 1 98.06 59 THR B CA 1
ATOM 1630 C C . THR B 1 59 ? 19.641 -12.133 -9.336 1 98.06 59 THR B C 1
ATOM 1632 O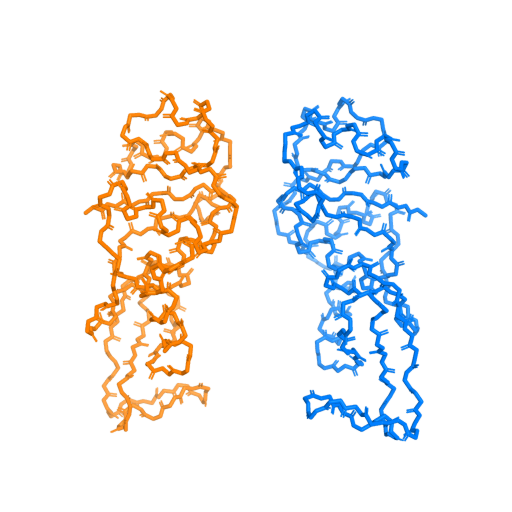 O . THR B 1 59 ? 18.844 -11.711 -10.172 1 98.06 59 THR B O 1
ATOM 1635 N N . GLU B 1 60 ? 20.203 -13.289 -9.438 1 96.75 60 GLU B N 1
ATOM 1636 C CA . GLU B 1 60 ? 20.078 -14.109 -10.641 1 96.75 60 GLU B CA 1
ATOM 1637 C C . GLU B 1 60 ? 18.625 -14.531 -10.859 1 96.75 60 GLU B C 1
ATOM 1639 O O . GLU B 1 60 ? 17.969 -15.031 -9.938 1 96.75 60 GLU B O 1
ATOM 1644 N N . GLY B 1 61 ? 18.125 -14.242 -12.078 1 96.75 61 GLY B N 1
ATOM 1645 C CA . GLY B 1 61 ? 16.812 -14.727 -12.461 1 96.75 61 GLY B CA 1
ATOM 1646 C C . GLY B 1 61 ? 15.68 -13.844 -11.969 1 96.75 61 GLY B C 1
ATOM 1647 O O . GLY B 1 61 ? 14.508 -14.125 -12.219 1 96.75 61 GLY B O 1
ATOM 1648 N N . ALA B 1 62 ? 16.016 -12.727 -11.32 1 98.38 62 ALA B N 1
ATOM 1649 C CA . ALA B 1 62 ? 15 -11.836 -10.773 1 98.38 62 ALA B CA 1
ATOM 1650 C C . ALA B 1 62 ? 14.211 -11.164 -11.891 1 98.38 62 ALA B C 1
ATOM 1652 O O . ALA B 1 62 ? 14.711 -10.992 -13.008 1 98.38 62 ALA B O 1
ATOM 1653 N N . ILE B 1 63 ? 12.914 -10.883 -11.656 1 98.5 63 ILE B N 1
ATOM 1654 C CA . ILE B 1 63 ? 12.086 -10.07 -12.531 1 98.5 63 ILE B CA 1
ATOM 1655 C C . ILE B 1 63 ? 11.906 -8.68 -11.93 1 98.5 63 ILE B C 1
ATOM 1657 O O . ILE B 1 63 ? 11.383 -8.539 -10.82 1 98.5 63 ILE B O 1
ATOM 1661 N N . ARG B 1 64 ? 12.391 -7.723 -12.633 1 98.5 64 ARG B N 1
ATOM 1662 C CA . ARG B 1 64 ? 12.227 -6.332 -12.227 1 98.5 64 ARG B CA 1
ATOM 1663 C C . ARG B 1 64 ? 10.883 -5.777 -12.688 1 98.5 64 ARG B C 1
ATOM 1665 O O . ARG B 1 64 ? 10.562 -5.832 -13.875 1 98.5 64 ARG B O 1
ATOM 1672 N N . LEU B 1 65 ? 10.18 -5.324 -11.734 1 98.19 65 LEU B N 1
ATOM 1673 C CA . LEU B 1 65 ? 8.938 -4.617 -12.039 1 98.19 65 LEU B CA 1
ATOM 1674 C C . LEU B 1 65 ? 9.125 -3.109 -11.93 1 98.19 65 LEU B C 1
ATOM 1676 O O . LEU B 1 65 ? 9.914 -2.637 -11.102 1 98.19 65 LEU B O 1
ATOM 1680 N N . THR B 1 66 ? 8.344 -2.379 -12.805 1 96.5 66 THR B N 1
ATOM 1681 C CA . THR B 1 66 ? 8.492 -0.928 -12.789 1 96.5 66 THR B CA 1
ATOM 1682 C C . THR B 1 66 ? 7.23 -0.26 -12.258 1 96.5 66 THR B C 1
ATOM 1684 O O . THR B 1 66 ? 7.297 0.804 -11.641 1 96.5 66 THR B O 1
ATOM 1687 N N . ALA B 1 67 ? 6.141 -0.926 -12.383 1 95.44 67 ALA B N 1
ATOM 1688 C CA . ALA B 1 67 ? 4.859 -0.327 -12.016 1 95.44 67 ALA B CA 1
ATOM 1689 C C . ALA B 1 67 ? 4.59 -0.498 -10.523 1 95.44 67 ALA B C 1
ATOM 1691 O O . ALA B 1 67 ? 5.02 -1.481 -9.914 1 95.44 67 ALA B O 1
ATOM 1692 N N . ARG B 1 68 ? 3.875 0.42 -9.906 1 91.25 68 ARG B N 1
ATOM 1693 C CA . ARG B 1 68 ? 3.42 0.327 -8.523 1 91.25 68 ARG B CA 1
ATOM 1694 C C . ARG B 1 68 ? 2.031 -0.3 -8.445 1 91.25 68 ARG B C 1
ATOM 1696 O O . ARG B 1 68 ? 1.731 -1.043 -7.508 1 91.25 68 ARG B O 1
ATOM 1703 N N . ASP B 1 69 ? 1.246 0.031 -9.477 1 92.62 69 ASP B N 1
ATOM 1704 C CA . ASP B 1 69 ? -0.119 -0.479 -9.562 1 92.62 69 ASP B CA 1
ATOM 1705 C C . ASP B 1 69 ? -0.128 -1.976 -9.859 1 92.62 69 ASP B C 1
ATOM 1707 O O . ASP B 1 69 ? 0.558 -2.434 -10.781 1 92.62 69 ASP B O 1
ATOM 1711 N N . VAL B 1 70 ? -0.967 -2.717 -9.172 1 96 70 VAL B N 1
ATOM 1712 C CA . VAL B 1 70 ? -0.894 -4.172 -9.266 1 96 70 VAL B CA 1
ATOM 1713 C C . VAL B 1 70 ? -1.341 -4.629 -10.648 1 96 70 VAL B C 1
ATOM 1715 O O . VAL B 1 70 ? -0.817 -5.609 -11.188 1 96 70 VAL B O 1
ATOM 1718 N N . GLU B 1 71 ? -2.318 -3.914 -11.312 1 95.62 71 GLU B N 1
ATOM 1719 C CA . GLU B 1 71 ? -2.762 -4.305 -12.641 1 95.62 71 GLU B CA 1
ATOM 1720 C C . GLU B 1 71 ? -1.631 -4.18 -13.664 1 95.62 71 GLU B C 1
ATOM 1722 O O . GLU B 1 71 ? -1.457 -5.055 -14.516 1 95.62 71 GLU B O 1
ATOM 1727 N N . LYS B 1 72 ? -0.881 -3.209 -13.555 1 96.75 72 LYS B N 1
ATOM 1728 C CA . LYS B 1 72 ? 0.268 -3.012 -14.43 1 96.75 72 LYS B CA 1
ATOM 1729 C C . LYS B 1 72 ? 1.386 -3.998 -14.102 1 96.75 72 LYS B C 1
ATOM 1731 O O . LYS B 1 72 ? 2.1 -4.457 -15 1 96.75 72 LYS B O 1
ATOM 1736 N N . GLN B 1 73 ? 1.543 -4.273 -12.789 1 97.81 73 GLN B N 1
ATOM 1737 C CA . GLN B 1 73 ? 2.514 -5.289 -12.398 1 97.81 73 GLN B CA 1
ATOM 1738 C C . GLN B 1 73 ? 2.182 -6.641 -13.016 1 97.81 73 GLN B C 1
ATOM 1740 O O . GLN B 1 73 ? 3.072 -7.348 -13.5 1 97.81 73 GLN B O 1
ATOM 1745 N N . LEU B 1 74 ? 0.867 -6.988 -13.039 1 97.94 74 LEU B N 1
ATOM 1746 C CA . LEU B 1 74 ? 0.413 -8.234 -13.641 1 97.94 74 LEU B CA 1
ATOM 1747 C C . LEU B 1 74 ? 0.713 -8.266 -15.133 1 97.94 74 LEU B C 1
ATOM 1749 O O . LEU B 1 74 ? 1.131 -9.289 -15.672 1 97.94 74 LEU B O 1
ATOM 1753 N N . ARG B 1 75 ? 0.541 -7.203 -15.781 1 97.06 75 ARG B N 1
ATOM 1754 C CA . ARG B 1 75 ? 0.858 -7.105 -17.203 1 97.06 75 ARG B CA 1
ATOM 1755 C C . ARG B 1 75 ? 2.35 -7.309 -17.438 1 97.06 75 ARG B C 1
ATOM 1757 O O . ARG B 1 75 ? 2.742 -8.023 -18.359 1 97.06 75 ARG B O 1
ATOM 1764 N N . GLU B 1 76 ? 3.188 -6.711 -16.594 1 97.94 76 GLU B N 1
ATOM 1765 C CA . GLU B 1 76 ? 4.633 -6.859 -16.719 1 97.94 76 GLU B CA 1
ATOM 1766 C C . GLU B 1 76 ? 5.059 -8.312 -16.516 1 97.94 76 GLU B C 1
ATOM 1768 O O . GLU B 1 76 ? 5.977 -8.789 -17.188 1 97.94 76 GLU B O 1
ATOM 1773 N N . LEU B 1 77 ? 4.379 -8.992 -15.625 1 97.88 77 LEU B N 1
ATOM 1774 C CA . LEU B 1 77 ? 4.68 -10.406 -15.391 1 97.88 77 LEU B CA 1
ATOM 1775 C C . LEU B 1 77 ? 4.32 -11.242 -16.609 1 97.88 77 LEU B C 1
ATOM 1777 O O . LEU B 1 77 ? 5.062 -12.148 -16.984 1 97.88 77 LEU B O 1
ATOM 1781 N N . ARG B 1 78 ? 3.178 -10.914 -17.234 1 97 78 ARG B N 1
ATOM 1782 C CA . ARG B 1 78 ? 2.801 -11.617 -18.453 1 97 78 ARG B CA 1
ATOM 1783 C C . ARG B 1 78 ? 3.844 -11.406 -19.547 1 97 78 ARG B C 1
ATOM 1785 O O . ARG B 1 78 ? 4.219 -12.352 -20.234 1 97 78 ARG B O 1
ATOM 1792 N N . GLU B 1 79 ? 4.27 -10.25 -19.656 1 96.44 79 GLU B N 1
ATOM 1793 C CA . GLU B 1 79 ? 5.281 -9.914 -20.656 1 96.44 79 GLU B CA 1
ATOM 1794 C C . GLU B 1 79 ? 6.594 -10.641 -20.375 1 96.44 79 GLU B C 1
ATOM 1796 O O . GLU B 1 79 ? 7.34 -10.961 -21.312 1 96.44 79 GLU B O 1
ATOM 1801 N N . ALA B 1 80 ? 6.82 -10.93 -19.156 1 96.94 80 ALA B N 1
ATOM 1802 C CA . ALA B 1 80 ? 8.039 -11.633 -18.75 1 96.94 80 ALA B CA 1
ATOM 1803 C C . ALA B 1 80 ? 7.871 -13.141 -18.906 1 96.94 80 ALA B C 1
ATOM 1805 O O . ALA B 1 80 ? 8.773 -13.906 -18.562 1 96.94 80 ALA B O 1
ATOM 1806 N N . GLY B 1 81 ? 6.656 -13.57 -19.297 1 96.31 81 GLY B N 1
ATOM 1807 C CA . GLY B 1 81 ? 6.465 -14.977 -19.625 1 96.31 81 GLY B CA 1
ATOM 1808 C C . GLY B 1 81 ? 5.723 -15.742 -18.547 1 96.31 81 GLY B C 1
ATOM 1809 O O . GLY B 1 81 ? 5.633 -16.969 -18.609 1 96.31 81 GLY B O 1
ATOM 1810 N N . VAL B 1 82 ? 5.191 -15.078 -17.609 1 97.31 82 VAL B N 1
ATOM 1811 C CA . VAL B 1 82 ? 4.438 -15.742 -16.547 1 97.31 82 VAL B CA 1
ATOM 1812 C C . VAL B 1 82 ? 2.977 -15.891 -16.969 1 97.31 82 VAL B C 1
ATOM 1814 O O . VAL B 1 82 ? 2.322 -14.906 -17.312 1 97.31 82 VAL B O 1
ATOM 1817 N N . SER B 1 83 ? 2.406 -17.094 -16.922 1 96.88 83 SER B N 1
ATOM 1818 C CA . SER B 1 83 ? 0.998 -17.344 -17.219 1 96.88 83 SER B CA 1
ATOM 1819 C C . SER B 1 83 ? 0.124 -17.031 -16 1 96.88 83 SER B C 1
ATOM 1821 O O . SER B 1 83 ? 0.321 -17.609 -14.93 1 96.88 83 SER B O 1
ATOM 1823 N N . LEU B 1 84 ? -0.813 -16.125 -16.234 1 97.38 84 LEU B N 1
ATOM 1824 C CA . LEU B 1 84 ? -1.68 -15.719 -15.125 1 97.38 84 LEU B CA 1
ATOM 1825 C C . LEU B 1 84 ? -3.131 -16.094 -15.414 1 97.38 84 LEU B C 1
ATOM 1827 O O . LEU B 1 84 ? -3.764 -15.508 -16.297 1 97.38 84 LEU B O 1
ATOM 1831 N N . SER B 1 85 ? -3.664 -17.062 -14.727 1 96.38 85 SER B N 1
ATOM 1832 C CA . SER B 1 85 ? -5.055 -17.5 -14.766 1 96.38 85 SER B CA 1
ATOM 1833 C C . SER B 1 85 ? -5.43 -18.25 -13.492 1 96.38 85 SER B C 1
ATOM 1835 O O . SER B 1 85 ? -4.57 -18.844 -12.844 1 96.38 85 SER B O 1
ATOM 1837 N N . LEU B 1 86 ? -6.676 -18.109 -13.18 1 96.56 86 LEU B N 1
ATOM 1838 C CA . LEU B 1 86 ? -7.137 -18.844 -12.016 1 96.56 86 LEU B CA 1
ATOM 1839 C C . LEU B 1 86 ? -7.297 -20.328 -12.336 1 96.56 86 LEU B C 1
ATOM 1841 O O . LEU B 1 86 ? -7.875 -20.688 -13.359 1 96.56 86 LEU B O 1
ATOM 1845 N N . PRO B 1 87 ? -6.727 -21.188 -11.5 1 95.75 87 PRO B N 1
ATOM 1846 C CA . PRO B 1 87 ? -6.961 -22.609 -11.711 1 95.75 87 PRO B CA 1
ATOM 1847 C C . PRO B 1 87 ? -8.406 -23.016 -11.453 1 95.75 87 PRO B C 1
ATOM 1849 O O . PRO B 1 87 ? -9.141 -22.297 -10.773 1 95.75 87 PRO B O 1
ATOM 1852 N N . GLU B 1 88 ? -8.781 -24.109 -11.977 1 93.69 88 GLU B N 1
ATOM 1853 C CA . GLU B 1 88 ? -10.117 -24.641 -11.742 1 93.69 88 GLU B CA 1
ATOM 1854 C C . GLU B 1 88 ? -10.367 -24.875 -10.258 1 93.69 88 GLU B C 1
ATOM 1856 O O . GLU B 1 88 ? -11.445 -24.562 -9.742 1 93.69 88 GLU B O 1
ATOM 1861 N N . ARG B 1 89 ? -9.328 -25.453 -9.672 1 94.5 89 ARG B N 1
ATOM 1862 C CA . ARG B 1 89 ? -9.367 -25.641 -8.227 1 94.5 89 ARG B CA 1
ATOM 1863 C C . ARG B 1 89 ? -8.297 -24.812 -7.531 1 94.5 89 ARG B C 1
ATOM 1865 O O . ARG B 1 89 ? -7.113 -24.891 -7.871 1 94.5 89 ARG B O 1
ATOM 1872 N N . PRO B 1 90 ? -8.734 -24.078 -6.551 1 96.19 90 PRO B N 1
ATOM 1873 C CA . PRO B 1 90 ? -7.73 -23.328 -5.797 1 96.19 90 PRO B CA 1
ATOM 1874 C C . PRO B 1 90 ? -6.676 -24.219 -5.156 1 96.19 90 PRO B C 1
ATOM 1876 O O . PRO B 1 90 ? -7.008 -25.281 -4.625 1 96.19 90 PRO B O 1
ATOM 1879 N N . ARG B 1 91 ? -5.441 -23.766 -5.215 1 96.12 91 ARG B N 1
ATOM 1880 C CA . ARG B 1 91 ? -4.348 -24.625 -4.77 1 96.12 91 ARG B CA 1
ATOM 1881 C C . ARG B 1 91 ? -3.615 -24 -3.584 1 96.12 91 ARG B C 1
ATOM 1883 O O . ARG B 1 91 ? -3.137 -24.719 -2.699 1 96.12 91 ARG B O 1
ATOM 1890 N N . ARG B 1 92 ? -3.521 -22.703 -3.588 1 97.69 92 ARG B N 1
ATOM 1891 C CA . ARG B 1 92 ? -2.76 -21.984 -2.57 1 97.69 92 ARG B CA 1
ATOM 1892 C C . ARG B 1 92 ? -3.633 -20.969 -1.85 1 97.69 92 ARG B C 1
ATOM 1894 O O . ARG B 1 92 ? -4.457 -20.297 -2.475 1 97.69 92 ARG B O 1
ATOM 1901 N N . CYS B 1 93 ? -3.42 -20.859 -0.559 1 97.88 93 CYS B N 1
ATOM 1902 C CA . CYS B 1 93 ? -4.059 -19.828 0.241 1 97.88 93 CYS B CA 1
ATOM 1903 C C . CYS B 1 93 ? -3.533 -18.453 -0.139 1 97.88 93 CYS B C 1
ATOM 1905 O O . CYS B 1 93 ? -2.328 -18.203 -0.086 1 97.88 93 CYS B O 1
ATOM 1907 N N . GLY B 1 94 ? -4.48 -17.547 -0.488 1 97.25 94 GLY B N 1
ATOM 1908 C CA . GLY B 1 94 ? -4.094 -16.188 -0.847 1 97.25 94 GLY B CA 1
ATOM 1909 C C . GLY B 1 94 ? -3.488 -15.414 0.31 1 97.25 94 GLY B C 1
ATOM 1910 O O . GLY B 1 94 ? -2.711 -14.484 0.1 1 97.25 94 GLY B O 1
ATOM 1911 N N . ARG B 1 95 ? -3.789 -15.922 1.52 1 95.81 95 ARG B N 1
ATOM 1912 C CA . ARG B 1 95 ? -3.389 -15.188 2.717 1 95.81 95 ARG B CA 1
ATOM 1913 C C . ARG B 1 95 ? -2.004 -15.617 3.188 1 95.81 95 ARG B C 1
ATOM 1915 O O . ARG B 1 95 ? -1.166 -14.781 3.523 1 95.81 95 ARG B O 1
ATOM 1922 N N . CYS B 1 96 ? -1.758 -16.938 3.215 1 97.5 96 CYS B N 1
ATOM 1923 C CA . CYS B 1 96 ? -0.538 -17.391 3.881 1 97.5 96 CYS B CA 1
ATOM 1924 C C . CYS B 1 96 ? 0.275 -18.312 2.98 1 97.5 96 CYS B C 1
ATOM 1926 O O . CYS B 1 96 ? 1.334 -18.797 3.379 1 97.5 96 CYS B O 1
ATOM 1928 N N . ASN B 1 97 ? -0.144 -18.641 1.802 1 98.25 97 ASN B N 1
ATOM 1929 C CA . ASN B 1 97 ? 0.55 -19.453 0.815 1 98.25 97 ASN B CA 1
ATOM 1930 C C . ASN B 1 97 ? 0.466 -20.938 1.161 1 98.25 97 ASN B C 1
ATOM 1932 O O . ASN B 1 97 ? 1.184 -21.75 0.584 1 98.25 97 ASN B O 1
ATOM 1936 N N . GLY B 1 98 ? -0.35 -21.344 2.152 1 98 98 GLY B N 1
ATOM 1937 C CA . GLY B 1 98 ? -0.53 -22.75 2.486 1 98 98 GLY B CA 1
ATOM 1938 C C . GLY B 1 98 ? -1.344 -23.516 1.455 1 98 98 GLY B C 1
ATOM 1939 O O . GLY B 1 98 ? -2.047 -22.906 0.644 1 98 98 GLY B O 1
ATOM 1940 N N . PRO B 1 99 ? -1.166 -24.812 1.459 1 97.88 99 PRO B N 1
ATOM 1941 C CA . PRO B 1 99 ? -1.999 -25.625 0.56 1 97.88 99 PRO B CA 1
ATOM 1942 C C . PRO B 1 99 ? -3.473 -25.609 0.957 1 97.88 99 PRO B C 1
ATOM 1944 O O . PRO B 1 99 ? -3.797 -25.531 2.145 1 97.88 99 PRO B O 1
ATOM 1947 N N . LEU B 1 100 ? -4.348 -25.672 -0.023 1 97.56 100 LEU B N 1
ATOM 1948 C CA . LEU B 1 100 ? -5.785 -25.688 0.203 1 97.56 100 LEU B CA 1
ATOM 1949 C C . LEU B 1 100 ? -6.34 -27.109 0.008 1 97.56 100 LEU B C 1
ATOM 1951 O O . LEU B 1 100 ? -5.949 -27.797 -0.929 1 97.56 100 LEU B O 1
ATOM 1955 N N . ASP B 1 101 ? -7.176 -27.438 0.912 1 96.31 101 ASP B N 1
ATOM 1956 C CA . ASP B 1 101 ? -7.863 -28.719 0.817 1 96.31 101 ASP B CA 1
ATOM 1957 C C . ASP B 1 101 ? -9.375 -28.516 0.693 1 96.31 101 ASP B C 1
ATOM 1959 O O . ASP B 1 101 ? -9.945 -27.656 1.353 1 96.31 101 ASP B O 1
ATOM 1963 N N . PRO B 1 102 ? -9.984 -29.328 -0.119 1 95.69 102 PRO B N 1
ATOM 1964 C CA . PRO B 1 102 ? -11.445 -29.25 -0.193 1 95.69 102 PRO B CA 1
ATOM 1965 C C . PRO B 1 102 ? -12.133 -29.641 1.117 1 95.69 102 PRO B C 1
ATOM 1967 O O . PRO B 1 102 ? -11.68 -30.562 1.801 1 95.69 102 PRO B O 1
ATOM 1970 N N . VAL B 1 103 ? -13.141 -28.922 1.367 1 94.81 103 VAL B N 1
ATOM 1971 C CA . VAL B 1 103 ? -13.977 -29.25 2.52 1 94.81 103 VAL B CA 1
ATOM 1972 C C . VAL B 1 103 ? -15.102 -30.188 2.096 1 94.81 103 VAL B C 1
ATOM 1974 O O . VAL B 1 103 ? -15.797 -29.938 1.11 1 94.81 103 VAL B O 1
ATOM 1977 N N . ALA B 1 104 ? -15.25 -31.297 2.877 1 94.06 104 ALA B N 1
ATOM 1978 C CA . ALA B 1 104 ? -16.297 -32.25 2.561 1 94.06 104 ALA B CA 1
ATOM 1979 C C . ALA B 1 104 ? -17.688 -31.609 2.68 1 94.06 104 ALA B C 1
ATOM 1981 O O . ALA B 1 104 ? -17.922 -30.797 3.572 1 94.06 104 ALA B O 1
ATOM 1982 N N . ALA B 1 105 ? -18.547 -32.062 1.846 1 90.12 105 ALA B N 1
ATOM 1983 C CA . ALA B 1 105 ? -19.906 -31.562 1.854 1 90.12 105 ALA B CA 1
ATOM 1984 C C . ALA B 1 105 ? -20.578 -31.781 3.209 1 90.12 105 ALA B C 1
ATOM 1986 O O . ALA B 1 105 ? -21.406 -30.984 3.646 1 90.12 105 ALA B O 1
ATOM 1987 N N . SER B 1 106 ? -20.219 -32.75 3.822 1 88.75 106 SER B N 1
ATOM 1988 C CA . SER B 1 106 ? -20.828 -33.156 5.086 1 88.75 106 SER B CA 1
ATOM 1989 C C . SER B 1 106 ? -20.219 -32.375 6.258 1 88.75 106 SER B C 1
ATOM 1991 O O . SER B 1 106 ? -20.734 -32.438 7.375 1 88.75 106 SER B O 1
ATOM 1993 N N . ALA B 1 107 ? -19.156 -31.641 5.949 1 86.44 107 ALA B N 1
ATOM 1994 C CA . ALA B 1 107 ? -18.453 -30.953 7.027 1 86.44 107 ALA B CA 1
ATOM 1995 C C . ALA B 1 107 ? -19.141 -29.641 7.391 1 86.44 107 ALA B C 1
ATOM 1997 O O . ALA B 1 107 ? -19.938 -29.125 6.609 1 86.44 107 ALA B O 1
ATOM 1998 N N . THR B 1 108 ? -18.922 -29.219 8.68 1 78.94 108 THR B N 1
ATOM 1999 C CA . THR B 1 108 ? -19.438 -27.938 9.125 1 78.94 108 THR B CA 1
ATOM 2000 C C . THR B 1 108 ? -18.422 -26.828 8.883 1 78.94 108 THR B C 1
ATOM 2002 O O . THR B 1 108 ? -17.281 -26.922 9.328 1 78.94 108 THR B O 1
ATOM 2005 N N . ALA B 1 109 ? -18.844 -25.969 8.062 1 79.38 109 ALA B N 1
ATOM 2006 C CA . ALA B 1 109 ? -18.031 -24.781 7.84 1 79.38 109 ALA B CA 1
ATOM 2007 C C . ALA B 1 109 ? -18.344 -23.688 8.859 1 79.38 109 ALA B C 1
ATOM 2009 O O . ALA B 1 109 ? -19.422 -23.688 9.461 1 79.38 109 ALA B O 1
ATOM 2010 N N . PRO B 1 110 ? -17.391 -22.797 9.031 1 84.75 110 PRO B N 1
ATOM 2011 C CA . PRO B 1 110 ? -17.719 -21.703 9.938 1 84.75 110 PRO B CA 1
ATOM 2012 C C . PRO B 1 110 ? -18.875 -20.844 9.43 1 84.75 110 PRO B C 1
ATOM 2014 O O . PRO B 1 110 ? -19.25 -20.938 8.258 1 84.75 110 PRO B O 1
ATOM 2017 N N . ALA B 1 111 ? -19.422 -20.031 10.336 1 78.81 111 ALA B N 1
ATOM 2018 C CA . ALA B 1 111 ? -20.641 -19.281 10.062 1 78.81 111 ALA B CA 1
ATOM 2019 C C . ALA B 1 111 ? -20.422 -18.281 8.938 1 78.81 111 ALA B C 1
ATOM 2021 O O . ALA B 1 111 ? -21.375 -17.906 8.242 1 78.81 111 ALA B O 1
ATOM 2022 N N . ASP B 1 112 ? -19.25 -17.891 8.711 1 82.69 112 ASP B N 1
ATOM 2023 C CA . ASP B 1 112 ? -19 -16.828 7.73 1 82.69 112 ASP B CA 1
ATOM 2024 C C . ASP B 1 112 ? -18.656 -17.422 6.363 1 82.69 112 ASP B C 1
ATOM 2026 O O . ASP B 1 112 ? -18.328 -16.688 5.43 1 82.69 112 ASP B O 1
ATOM 2030 N N . ALA B 1 113 ? -18.766 -18.688 6.281 1 87.12 113 ALA B N 1
ATOM 2031 C CA . ALA B 1 113 ? -18.547 -19.375 5.012 1 87.12 113 ALA B CA 1
ATOM 2032 C C . ALA B 1 113 ? -19.828 -20 4.5 1 87.12 113 ALA B C 1
ATOM 2034 O O . ALA B 1 113 ? -20.734 -20.328 5.285 1 87.12 113 ALA B O 1
ATOM 2035 N N . PRO B 1 114 ? -19.969 -20.172 3.174 1 90.56 114 PRO B N 1
ATOM 2036 C CA . PRO B 1 114 ? -21.156 -20.859 2.639 1 90.56 114 PRO B CA 1
ATOM 2037 C C . PRO B 1 114 ? -21.188 -22.344 3.004 1 90.56 114 PRO B C 1
ATOM 2039 O O . PRO B 1 114 ? -20.172 -22.906 3.406 1 90.56 114 PRO B O 1
ATOM 2042 N N . ASP B 1 115 ? -22.406 -22.844 2.834 1 90.62 115 ASP B N 1
ATOM 2043 C CA . ASP B 1 115 ? -22.594 -24.266 3.07 1 90.62 115 ASP B CA 1
ATOM 2044 C C . ASP B 1 115 ? -21.828 -25.094 2.053 1 90.62 115 ASP B C 1
ATOM 2046 O O . ASP B 1 115 ? -22.078 -25.016 0.849 1 90.62 115 ASP B O 1
ATOM 2050 N N . PRO B 1 116 ? -20.922 -25.969 2.596 1 92.94 116 PRO B N 1
ATOM 2051 C CA . PRO B 1 116 ? -20.125 -26.797 1.688 1 92.94 116 PRO B CA 1
ATOM 2052 C C . PRO B 1 116 ? -20.969 -27.766 0.879 1 92.94 116 PRO B C 1
ATOM 2054 O O . PRO B 1 116 ? -20.5 -28.328 -0.108 1 92.94 116 PRO B O 1
ATOM 2057 N N . ALA B 1 117 ? -22.203 -28.016 1.251 1 91.12 117 ALA B N 1
ATOM 2058 C CA . ALA B 1 117 ? -23.094 -28.891 0.49 1 91.12 117 ALA B CA 1
ATOM 2059 C C . ALA B 1 117 ? -23.578 -28.188 -0.777 1 91.12 117 ALA B C 1
ATOM 2061 O O . ALA B 1 117 ? -23.969 -28.844 -1.747 1 91.12 117 ALA B O 1
ATOM 2062 N N . GLU B 1 118 ? -23.438 -26.953 -0.812 1 93.44 118 GLU B N 1
ATOM 2063 C CA . GLU B 1 118 ? -24.016 -26.172 -1.91 1 93.44 118 GLU B CA 1
ATOM 2064 C C . GLU B 1 118 ? -22.922 -25.5 -2.732 1 93.44 118 GLU B C 1
ATOM 2066 O O . GLU B 1 118 ? -23.125 -25.172 -3.904 1 93.44 118 GLU B O 1
ATOM 2071 N N . THR B 1 119 ? -21.875 -25.25 -1.988 1 93.69 119 THR B N 1
ATOM 2072 C CA . THR B 1 119 ? -20.781 -24.516 -2.613 1 93.69 119 THR B CA 1
ATOM 2073 C C . THR B 1 119 ? -19.438 -25.156 -2.275 1 93.69 119 THR B C 1
ATOM 2075 O O . THR B 1 119 ? -19.188 -25.516 -1.124 1 93.69 119 THR B O 1
ATOM 2078 N N . ASP B 1 120 ? -18.625 -25.281 -3.344 1 94.19 120 ASP B N 1
ATOM 2079 C CA . ASP B 1 120 ? -17.297 -25.812 -3.066 1 94.19 120 ASP B CA 1
ATOM 2080 C C . ASP B 1 120 ? -16.516 -24.859 -2.143 1 94.19 120 ASP B C 1
ATOM 2082 O O . ASP B 1 120 ? -16.391 -23.672 -2.426 1 94.19 120 ASP B O 1
ATOM 2086 N N . VAL B 1 121 ? -16.031 -25.469 -1.05 1 95.25 121 VAL B N 1
ATOM 2087 C CA . VAL B 1 121 ? -15.242 -24.719 -0.074 1 95.25 121 VAL B CA 1
ATOM 2088 C C . VAL B 1 121 ? -13.883 -25.375 0.127 1 95.25 121 VAL B C 1
ATOM 2090 O O . VAL B 1 121 ? -13.773 -26.609 0.08 1 95.25 121 VAL B O 1
ATOM 2093 N N . TRP B 1 122 ? -12.945 -24.547 0.301 1 96.38 122 TRP B N 1
ATOM 2094 C CA . TRP B 1 122 ? -11.594 -25.031 0.599 1 96.38 122 TRP B CA 1
ATOM 2095 C C . TRP B 1 122 ? -11.102 -24.469 1.928 1 96.38 122 TRP B C 1
ATOM 2097 O O . TRP B 1 122 ? -11.492 -23.375 2.33 1 96.38 122 TRP B O 1
ATOM 2107 N N . ARG B 1 123 ? -10.234 -25.266 2.547 1 96.38 123 ARG B N 1
ATOM 2108 C CA . ARG B 1 123 ? -9.633 -24.844 3.803 1 96.38 123 ARG B CA 1
ATOM 2109 C C . ARG B 1 123 ? -8.109 -24.875 3.717 1 96.38 123 ARG B C 1
ATOM 2111 O O . ARG B 1 123 ? -7.539 -25.828 3.164 1 96.38 123 ARG B O 1
ATOM 2118 N N . CYS B 1 124 ? -7.543 -23.844 4.25 1 97.81 124 CYS B N 1
ATOM 2119 C CA . CYS B 1 124 ? -6.086 -23.812 4.293 1 97.81 124 CYS B CA 1
ATOM 2120 C C . CYS B 1 124 ? -5.551 -24.688 5.414 1 97.81 124 CYS B C 1
ATOM 2122 O O . CYS B 1 124 ? -5.996 -24.594 6.559 1 97.81 124 CYS B O 1
ATOM 2124 N N . GLU B 1 125 ? -4.574 -25.453 5.121 1 96.81 125 GLU B N 1
ATOM 2125 C CA . GLU B 1 125 ? -3.984 -26.375 6.086 1 96.81 125 GLU B CA 1
ATOM 2126 C C . GLU B 1 125 ? -3.102 -25.641 7.086 1 96.81 125 GLU B C 1
ATOM 2128 O O . GLU B 1 125 ? -2.844 -26.125 8.188 1 96.81 125 GLU B O 1
ATOM 2133 N N . ARG B 1 126 ? -2.701 -24.516 6.727 1 96.75 126 ARG B N 1
ATOM 2134 C CA . ARG B 1 126 ? -1.733 -23.797 7.551 1 96.75 126 ARG B CA 1
ATOM 2135 C C . ARG B 1 126 ? -2.43 -22.828 8.484 1 96.75 126 ARG B C 1
ATOM 2137 O O . ARG B 1 126 ? -2.234 -22.859 9.703 1 96.75 126 ARG B O 1
ATOM 2144 N N . CYS B 1 127 ? -3.238 -22.031 8.008 1 96.56 127 CYS B N 1
ATOM 2145 C CA . CYS B 1 127 ? -3.809 -20.969 8.828 1 96.56 127 CYS B CA 1
ATOM 2146 C C . CYS B 1 127 ? -5.258 -21.281 9.188 1 96.56 127 CYS B C 1
ATOM 2148 O O . CYS B 1 127 ? -5.859 -20.594 10.016 1 96.56 127 CYS B O 1
ATOM 2150 N N . GLY B 1 128 ? -5.828 -22.203 8.539 1 95 128 GLY B N 1
ATOM 2151 C CA . GLY B 1 128 ? -7.184 -22.625 8.875 1 95 128 GLY B CA 1
ATOM 2152 C C . GLY B 1 128 ? -8.25 -21.781 8.188 1 95 128 GLY B C 1
ATOM 2153 O O . GLY B 1 128 ? -9.445 -22.031 8.352 1 95 128 GLY B O 1
ATOM 2154 N N . GLY B 1 129 ? -7.902 -20.828 7.277 1 95 129 GLY B N 1
ATOM 2155 C CA . GLY B 1 129 ? -8.859 -20 6.559 1 95 129 GLY B CA 1
ATOM 2156 C C . GLY B 1 129 ? -9.672 -20.766 5.535 1 95 129 GLY B C 1
ATOM 2157 O O . GLY B 1 129 ? -9.211 -21.797 5.02 1 95 129 GLY B O 1
ATOM 2158 N N . HIS B 1 130 ? -10.961 -20.25 5.285 1 94.25 130 HIS B N 1
ATOM 2159 C CA . HIS B 1 130 ? -11.844 -20.875 4.305 1 94.25 130 HIS B CA 1
ATOM 2160 C C . HIS B 1 130 ? -11.984 -20 3.061 1 94.25 130 HIS B C 1
ATOM 2162 O O . HIS B 1 130 ? -12.023 -18.766 3.162 1 94.25 130 HIS B O 1
ATOM 2168 N N . PHE B 1 131 ? -12.102 -20.672 1.943 1 94.12 131 PHE B N 1
ATOM 2169 C CA . PHE B 1 131 ? -12.141 -20.016 0.646 1 94.12 131 PHE B CA 1
ATOM 2170 C C . PHE B 1 131 ? -13.211 -20.641 -0.246 1 94.12 131 PHE B C 1
ATOM 2172 O O . PHE B 1 131 ? -13.484 -21.844 -0.148 1 94.12 131 PHE B O 1
ATOM 2179 N N . TRP B 1 132 ? -13.828 -19.797 -1.038 1 93.88 132 TRP B N 1
ATOM 2180 C CA . TRP B 1 132 ? -14.82 -20.219 -2.021 1 93.88 132 TRP B CA 1
ATOM 2181 C C . TRP B 1 132 ? -14.852 -19.266 -3.207 1 93.88 132 TRP B C 1
ATOM 2183 O O . TRP B 1 132 ? -14.312 -18.156 -3.139 1 93.88 132 TRP B O 1
ATOM 2193 N N . LYS B 1 133 ? -15.391 -19.75 -4.285 1 93.31 133 LYS B N 1
ATOM 2194 C CA . LYS B 1 133 ? -15.492 -18.938 -5.492 1 93.31 133 LYS B CA 1
ATOM 2195 C C . LYS B 1 133 ? -16.734 -18.047 -5.453 1 93.31 133 LYS B C 1
ATOM 2197 O O . LYS B 1 133 ? -17.766 -18.406 -6.008 1 93.31 133 LYS B O 1
ATOM 2202 N N . GLY B 1 134 ? -16.5 -16.859 -4.922 1 92.38 134 GLY B N 1
ATOM 2203 C CA . GLY B 1 134 ? -17.547 -15.867 -4.855 1 92.38 134 GLY B CA 1
ATOM 2204 C C . GLY B 1 134 ? -17.25 -14.617 -5.66 1 92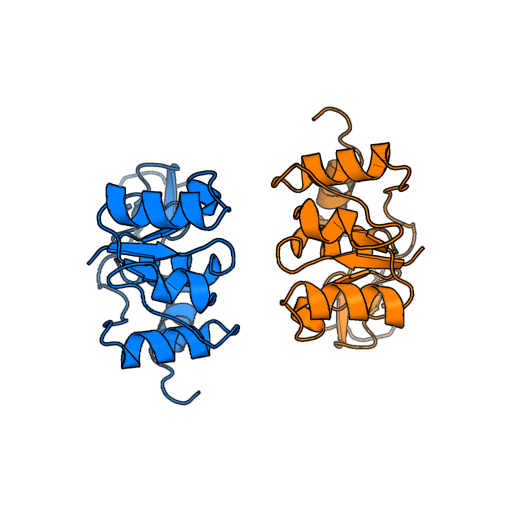.38 134 GLY B C 1
ATOM 2205 O O . GLY B 1 134 ? -16.594 -14.688 -6.707 1 92.38 134 GLY B O 1
ATOM 2206 N N . SER B 1 135 ? -17.828 -13.469 -5.199 1 91.69 135 SER B N 1
ATOM 2207 C CA . SER B 1 135 ? -17.688 -12.219 -5.93 1 91.69 135 SER B CA 1
ATOM 2208 C C . SER B 1 135 ? -16.234 -11.781 -5.996 1 91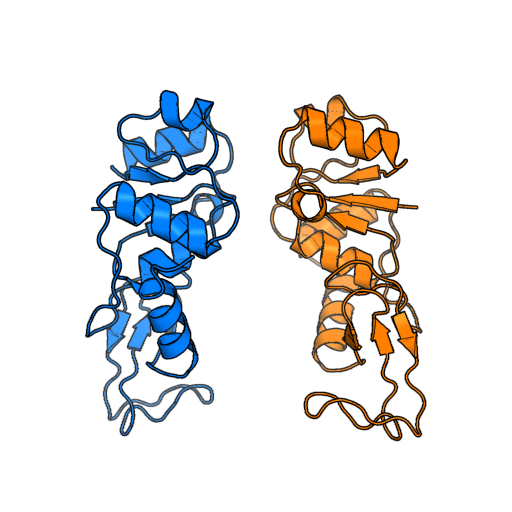.69 135 SER B C 1
ATOM 2210 O O . SER B 1 135 ? -15.773 -11.258 -7.02 1 91.69 135 SER B O 1
ATOM 2212 N N . HIS B 1 136 ? -15.523 -12.031 -4.961 1 89.56 136 HIS B N 1
ATOM 2213 C CA . HIS B 1 136 ? -14.102 -11.688 -4.953 1 89.56 136 HIS B CA 1
ATOM 2214 C C . HIS B 1 136 ? -13.344 -12.461 -6.023 1 89.56 136 HIS B C 1
ATOM 2216 O O . HIS B 1 136 ? -12.516 -11.891 -6.738 1 89.56 136 HIS B O 1
ATOM 2222 N N . TRP B 1 137 ? -13.648 -13.672 -6.078 1 90.94 137 TRP B N 1
ATOM 2223 C CA . TRP B 1 137 ? -13.023 -14.523 -7.082 1 90.94 137 TRP B CA 1
ATOM 2224 C C . TRP B 1 137 ? -13.312 -14.016 -8.492 1 90.94 137 TRP B C 1
ATOM 2226 O O . TRP B 1 137 ? -12.422 -13.977 -9.344 1 90.94 137 TRP B O 1
ATOM 2236 N N . ALA B 1 138 ? -14.508 -13.648 -8.711 1 92.62 138 ALA B N 1
ATOM 2237 C CA . ALA B 1 138 ? -14.906 -13.094 -10 1 92.62 138 ALA B CA 1
ATOM 2238 C C . ALA B 1 138 ? -14.164 -11.805 -10.305 1 92.62 138 ALA B C 1
ATOM 2240 O O . ALA B 1 138 ? -13.758 -11.562 -11.445 1 92.62 138 ALA B O 1
ATOM 2241 N N . ASP B 1 139 ? -13.961 -11.047 -9.328 1 93.94 139 ASP B N 1
ATOM 2242 C CA . ASP B 1 139 ? -13.25 -9.781 -9.477 1 93.94 139 ASP B CA 1
ATOM 2243 C C . ASP B 1 139 ? -11.781 -10.016 -9.844 1 93.94 139 ASP B C 1
ATOM 2245 O O . ASP B 1 139 ? -11.234 -9.32 -10.703 1 93.94 139 ASP B O 1
ATOM 2249 N N . VAL B 1 140 ? -11.188 -10.914 -9.156 1 94.5 140 VAL B N 1
ATOM 2250 C CA . VAL B 1 140 ? -9.797 -11.258 -9.438 1 94.5 140 VAL B CA 1
ATOM 2251 C C . VAL B 1 140 ? -9.672 -11.789 -10.867 1 94.5 140 VAL B C 1
ATOM 2253 O O . VAL B 1 140 ? -8.75 -11.406 -11.602 1 94.5 140 VAL B O 1
ATOM 2256 N N . ARG B 1 141 ? -10.617 -12.625 -11.258 1 94.5 141 ARG B N 1
ATOM 2257 C CA . ARG B 1 141 ? -10.617 -13.148 -12.617 1 94.5 141 ARG B CA 1
ATOM 2258 C C . ARG B 1 141 ? -10.656 -12.023 -13.641 1 94.5 141 ARG B C 1
ATOM 2260 O O . ARG B 1 141 ? -9.891 -12.031 -14.609 1 94.5 141 ARG B O 1
ATOM 2267 N N . ARG B 1 142 ? -11.461 -11.125 -13.391 1 93.75 142 ARG B N 1
ATOM 2268 C CA . ARG B 1 142 ? -11.594 -9.992 -14.305 1 93.75 142 ARG B CA 1
ATOM 2269 C C . ARG B 1 142 ? -10.289 -9.211 -14.398 1 93.75 142 ARG B C 1
ATOM 2271 O O . ARG B 1 142 ? -9.859 -8.828 -15.492 1 93.75 142 ARG B O 1
ATOM 2278 N N . ARG B 1 143 ? -9.672 -9 -13.336 1 92.69 143 ARG B N 1
ATOM 2279 C CA . ARG B 1 143 ? -8.422 -8.25 -13.297 1 92.69 143 ARG B CA 1
ATOM 2280 C C . ARG B 1 143 ? -7.316 -8.992 -14.039 1 92.69 143 ARG B C 1
ATOM 2282 O O . ARG B 1 143 ? -6.496 -8.375 -14.727 1 92.69 143 ARG B O 1
ATOM 2289 N N . LEU B 1 144 ? -7.305 -10.297 -13.891 1 94.88 144 LEU B N 1
ATOM 2290 C CA . LEU B 1 144 ? -6.285 -11.109 -14.555 1 94.88 144 LEU B CA 1
ATOM 2291 C C . LEU B 1 144 ? -6.52 -11.148 -16.062 1 94.88 144 LEU B C 1
ATOM 2293 O O . LEU B 1 144 ? -5.566 -11.273 -16.828 1 94.88 144 LEU B O 1
ATOM 2297 N N . GLU B 1 145 ? -7.742 -11.016 -16.422 1 89.94 145 GLU B N 1
ATOM 2298 C CA . GLU B 1 145 ? -8.086 -11.141 -17.844 1 89.94 145 GLU B CA 1
ATOM 2299 C C . GLU B 1 145 ? -8.016 -9.789 -18.547 1 89.94 145 GLU B C 1
ATOM 2301 O O . GLU B 1 145 ? -7.961 -9.727 -19.781 1 89.94 145 GLU B O 1
ATOM 2306 N N . ASP B 1 146 ? -8.109 -8.758 -17.703 1 81.19 146 ASP B N 1
ATOM 2307 C CA . ASP B 1 146 ? -8.055 -7.426 -18.297 1 81.19 146 ASP B CA 1
ATOM 2308 C C . ASP B 1 146 ? -6.676 -7.156 -18.906 1 81.19 146 ASP B C 1
ATOM 2310 O O . ASP B 1 146 ? -5.711 -6.91 -18.172 1 81.19 146 ASP B O 1
ATOM 2314 N N . ARG B 1 147 ? -6.594 -7.312 -20.172 1 67.38 147 ARG B N 1
ATOM 2315 C CA . ARG B 1 147 ? -5.355 -7.121 -20.922 1 67.38 147 ARG B CA 1
ATOM 2316 C C . ARG B 1 147 ? -5.211 -5.676 -21.391 1 67.38 147 ARG B C 1
ATOM 2318 O O . ARG B 1 147 ? -4.184 -5.297 -21.953 1 67.38 147 ARG B O 1
ATOM 2325 N N . SER B 1 148 ? -6.293 -5.027 -21.297 1 55.06 148 SER B N 1
ATOM 2326 C CA . SER B 1 148 ? -6.355 -3.713 -21.922 1 55.06 148 SER B CA 1
ATOM 2327 C C . SER B 1 148 ? -5.68 -2.65 -21.062 1 55.06 148 SER B C 1
ATOM 2329 O O . SER B 1 148 ? -5.527 -1.504 -21.484 1 55.06 148 SER B O 1
ATOM 2331 N N . GLY B 1 149 ? -5.309 -2.887 -19.828 1 44.88 149 GLY B N 1
ATOM 2332 C CA . GLY B 1 149 ? -4.805 -1.659 -19.234 1 44.88 149 GLY B CA 1
ATOM 2333 C C . GLY B 1 149 ? -3.395 -1.319 -19.688 1 44.88 149 GLY B C 1
ATOM 2334 O O . GLY B 1 149 ? -2.65 -2.195 -20.141 1 44.88 149 GLY B O 1
#

Sequence (298 aa):
MRFLCDAMLGKLATYLRMCGYDTAYALDRGVEADDAVRKLAEREDRRLLTRDADLAARTEGAIRLTARDVEKQLRELREAGVSLSLPERPRRCGRCNGPLDPVAASATAPADAPDPAETDVWRCERCGGHFWKGSHWADVRRRLEDRSGMRFLCDAMLGKLATYLRMCGYDTAYALDRGVEADDAVRKLAEREDRRLLTRDADLAARTEGAIRLTARDVEKQLRELREAGVSLSLPERPRRCGRCNGPLDPVAASATAPADAPDPAETDVWRCERCGGHFWKGSHWADVRRRLEDRSG

Nearest PDB structures (foldseek):
  8q66-assembly1_A  TM=6.338E-01  e=2.149E-02  Caenorhabditis elegans
  1o4w-assembly1_A-2  TM=4.650E-01  e=3.237E-01  Archaeoglobus fulgidus
  3i8o-assembly1_A  TM=6.067E-01  e=1.256E+00  Methanocaldococcus jannaschii
  8eih-assembly1_B  TM=2.874E-01  e=5.918E+00  Homo sapiens
  8q66-assembly1_A  TM=6.340E-01  e=2.117E-02  Caenorhabditis elegans

InterPro domains:
  IPR002782 Mut7-C RNAse domain [PF01927] (1-143)

Solvent-accessible surface area (backbone atoms only — not comparable to full-atom values): 16777 Å² total; per-residue (Å²): 125,40,36,27,21,38,71,91,33,57,70,53,30,27,55,41,6,46,38,48,36,57,37,44,44,29,58,84,71,75,36,78,52,66,69,55,46,49,50,48,24,61,75,67,66,24,38,35,39,38,67,49,62,68,60,31,74,74,30,86,76,34,46,71,41,85,58,84,51,62,70,55,38,52,50,52,40,42,75,71,66,47,88,73,52,74,51,97,62,72,43,26,27,50,83,78,49,26,54,41,39,78,47,53,48,86,48,85,61,58,91,90,48,71,59,30,72,80,36,76,31,29,31,23,75,67,82,63,51,77,46,61,87,46,72,67,48,53,52,52,50,49,55,63,64,53,74,82,118,125,38,36,29,21,39,70,91,32,56,69,53,31,27,54,42,7,46,38,49,35,55,37,44,43,30,57,84,71,74,36,76,52,66,68,55,48,49,51,48,24,60,74,68,67,23,38,34,39,38,65,49,63,70,61,33,73,74,31,87,78,35,45,71,41,86,58,85,50,60,70,55,37,52,50,53,41,41,74,72,68,47,86,72,52,72,51,95,63,72,43,26,26,50,86,79,49,27,54,41,39,78,48,55,50,88,48,84,59,59,90,90,48,72,58,28,71,81,37,74,31,29,32,22,75,69,81,62,50,76,47,60,87,46,71,66,47,51,50,51,50,48,57,61,63,53,73,79,117